Protein 2A98 (pdb70)

CATH classification: 3.30.470.160

Foldseek 3Di:
DALKDWAQDDDQVVVLQVQCCVKLQNVQAWHWDAWDDDPHGITTMTGDPCPPADLKKKWKKFFWLAADDLCLVVVCVVPNDWDLVQLVVVVVPPNVVDDVVCVVVSTDTDRRSRVLQSQQAQCNVQRMGIQKIAASVGDIDRPGSNHHDPVSVVVVVCVRCVPCQLLLVVVLVQLVVSVVRCVPIPLNFFKQAHNKIWMWMAHPVSDIGIHIDDRNPIDGDPPPDGEPLCDDDDNPRSRTVRVSNSVSVSVVSVVVNVD

Secondary structure (DSSP, 8-state):
--SEEEEE--HHHHHHHHHHTTSTTGGGS--EEEEEEETTEEEEEEE-TTTT-SS-EEEEEEESS--S-GGGTSSTTTS---BHHHHHHHHTT-TT-S-HHHHHHT-B-HHHHHHHHHHHSTHHHHSEEEEEEE-TTS-EE---TT--SHHHHHHHHHHHHTT-HHHHHHHHHHHHHHHHHHHH-HHHHTEEE-S-EEEEEE-TTS-EEEEEE--TTEEEPSTT----SSSPP-TTT----HHHHHHHHHHHHHHHHT-

InterPro domains:
  IPR005522 Inositol polyphosphate kinase [PF03770] (468-678)
  IPR005522 Inositol polyphosphate kinase [PTHR12400] (381-682)
  IPR038286 Inositol polyphosphate kinase superfamily [G3DSA:3.30.470.160] (425-683)

Organism: Homo sapiens (NCBI:txid9606)

GO terms:
  GO:0005634 nucleus (C, IDA)
  GO:0005737 cytoplasm (C, IDA)
  GO:0008440 inositol-1,4,5-trisphosphate 3-kinase activity (F, IDA)
  GO:0046854 phosphatidylinositol phosphate biosynthetic process (P, IDA)
  GO:0071277 cellular response to calcium ion (P, IDA)
  GO:0043647 inositol phosphate metabolic process (P, TAS)
  GO:0008440 inositol-1,4,5-trisphosphate 3-kinase activity (F, TAS)
  GO:0005829 cytosol (C, TAS)
  GO:0016607 nuclear speck (C, IDA)

Nearest PDB structures (foldseek):
  2a98-assembly1_A  TM=1.004E+00  e=6.815E-55  Homo sapiens
  8ppc-assembly1_A  TM=9.758E-01  e=1.301E-39  Homo sapiens
  8ppe-assembly2_B  TM=9.715E-01  e=1.476E-38  Homo sapiens
  1w2f-assembly2_B  TM=9.612E-01  e=1.649E-39  Homo sapiens
  2aqx-assembly1_B  TM=9.249E-01  e=4.514E-39  Mus musculus

Sequence (259 aa):
EDGRILKRFCQCEQRSLEQLMKDPLRPFVPAYYGMVLQDGQTFNQMEDLLADFEGPSIMDCKMGSRTYLEEELVKARERPRPRKDMYEKMVAVDPGAPTPEEHAQGAVTKPRYMQWRETMSSTSTLGFRIEGIKKADGTCNTNFKKTQALEQVTKVLEDFVDGDHVILQKYVACLEELREALEISPFFKTHEVVGSSLLFVHDHTGLAKVWMIDFGKTVALPDHQTLSHRLPWAEGNREDGYLWGLDNMICLLQGLAQS

B-factor: mean 32.73, std 3.76, range [21.04, 59.8]

Structure (mmCIF, N/CA/C/O backbone):
data_2A98
#
_entry.id   2A98
#
_cell.length_a   87.720
_cell.length_b   87.720
_cell.length_c   174.940
_cell.angle_alpha   90.00
_cell.angle_beta   90.00
_cell.angle_gamma   120.00
#
_symmetry.space_group_name_H-M   'P 61 2 2'
#
loop_
_entity.id
_entity.type
_entity.pdbx_description
1 polymer 'Inositol 1,4,5-trisphosphate 3-kinase C'
2 non-polymer D-MYO-INOSITOL-1,4,5-TRIPHOSPHATE
#
loop_
_atom_site.group_PDB
_atom_site.id
_atom_site.type_symbol
_atom_site.label_atom_id
_atom_site.label_alt_id
_atom_site.label_comp_id
_atom_site.label_asym_id
_atom_site.label_entity_id
_atom_site.label_seq_id
_atom_site.pdbx_PDB_ins_code
_atom_site.Cartn_x
_atom_site.Cartn_y
_atom_site.Cartn_z
_atom_site.occupancy
_atom_site.B_iso_or_equiv
_atom_site.auth_seq_id
_atom_site.auth_comp_id
_atom_site.auth_asym_id
_atom_site.auth_atom_id
_atom_site.pdbx_PDB_model_num
ATOM 1 N N . GLU A 1 1 ? 12.736 54.303 0.942 1.00 38.69 425 GLU A N 1
ATOM 2 C CA . GLU A 1 1 ? 13.123 55.204 -0.206 1.00 38.83 425 GLU A CA 1
ATOM 3 C C . GLU A 1 1 ? 12.004 56.231 -0.642 1.00 38.99 425 GLU A C 1
ATOM 4 O O . GLU A 1 1 ? 11.466 56.970 0.214 1.00 38.80 425 GLU A O 1
ATOM 10 N N . ASP A 1 2 ? 11.659 56.258 -1.947 1.00 38.54 426 ASP A N 1
ATOM 11 C CA . ASP A 1 2 ? 10.858 57.345 -2.581 1.00 37.86 426 ASP A CA 1
ATOM 12 C C . ASP A 1 2 ? 9.962 56.799 -3.718 1.00 36.67 426 ASP A C 1
ATOM 13 O O . ASP A 1 2 ? 10.394 56.692 -4.870 1.00 36.12 426 ASP A O 1
ATOM 18 N N . GLY A 1 3 ? 8.713 56.469 -3.389 1.00 35.68 427 GLY A N 1
ATOM 19 C CA . GLY A 1 3 ? 7.878 55.643 -4.266 1.00 34.15 427 GLY A CA 1
ATOM 20 C C . GLY A 1 3 ? 8.379 54.201 -4.228 1.00 33.14 427 GLY A C 1
ATOM 21 O O . GLY A 1 3 ? 7.966 53.370 -5.040 1.00 32.83 427 GLY A O 1
ATOM 22 N N . ARG A 1 4 ? 9.270 53.926 -3.271 1.00 32.09 428 ARG A N 1
ATOM 23 C CA . ARG A 1 4 ? 9.921 52.620 -3.067 1.00 31.36 428 ARG A CA 1
ATOM 24 C C . ARG A 1 4 ? 9.902 52.179 -1.597 1.00 30.91 428 ARG A C 1
ATOM 25 O O . ARG A 1 4 ? 9.932 53.006 -0.678 1.00 30.90 428 ARG A O 1
ATOM 33 N N . ILE A 1 5 ? 9.888 50.873 -1.380 1.00 29.98 429 ILE A N 1
ATOM 34 C CA . ILE A 1 5 ? 9.830 50.338 -0.037 1.00 29.99 429 ILE A CA 1
ATOM 35 C C . ILE A 1 5 ? 10.880 49.271 0.071 1.00 29.05 429 ILE A C 1
ATOM 36 O O . ILE A 1 5 ? 11.145 48.569 -0.888 1.00 29.35 429 ILE A O 1
ATOM 41 N N . LEU A 1 6 ? 11.507 49.162 1.227 1.00 29.16 430 LEU A N 1
ATOM 42 C CA . LEU A 1 6 ? 12.563 48.160 1.440 1.00 28.88 430 LEU A CA 1
ATOM 43 C C . LEU A 1 6 ? 12.002 47.020 2.256 1.00 29.50 430 LEU A C 1
ATOM 44 O O . LEU A 1 6 ? 11.442 47.245 3.320 1.00 29.02 430 LEU A O 1
ATOM 49 N N . LYS A 1 7 ? 12.164 45.801 1.775 1.00 30.01 431 LYS A N 1
ATOM 50 C CA . LYS A 1 7 ? 11.709 44.632 2.519 1.00 31.11 431 LYS A CA 1
ATOM 51 C C . LYS A 1 7 ? 12.887 43.722 2.925 1.00 31.53 431 LYS A C 1
ATOM 52 O O . LYS A 1 7 ? 13.831 43.464 2.132 1.00 31.50 431 LYS A O 1
ATOM 58 N N . ARG A 1 8 ? 12.824 43.254 4.165 1.00 32.15 432 ARG A N 1
ATOM 59 C CA . ARG A 1 8 ? 13.787 42.324 4.743 1.00 32.90 432 ARG A CA 1
ATOM 60 C C . ARG A 1 8 ? 14.115 41.226 3.728 1.00 33.63 432 ARG A C 1
ATOM 61 O O . ARG A 1 8 ? 13.225 40.476 3.329 1.00 34.67 432 ARG A O 1
ATOM 69 N N . PHE A 1 9 ? 15.369 41.160 3.288 1.00 33.15 433 PHE A N 1
ATOM 70 C CA . PHE A 1 9 ? 15.785 40.202 2.272 1.00 33.43 433 PHE A CA 1
ATOM 71 C C . PHE A 1 9 ? 15.459 38.749 2.594 1.00 33.73 433 PHE A C 1
ATOM 72 O O . PHE A 1 9 ? 15.761 38.271 3.705 1.00 34.17 433 PHE A O 1
ATOM 80 N N . CYS A 1 10 ? 14.892 38.034 1.626 1.00 33.13 434 CYS A N 1
ATOM 81 C CA . CYS A 1 10 ? 15.130 36.592 1.583 1.00 33.02 434 CYS A CA 1
ATOM 82 C C . CYS A 1 10 ? 15.211 36.025 0.159 1.00 33.33 434 CYS A C 1
ATOM 83 O O . CYS A 1 10 ? 14.528 36.513 -0.770 1.00 32.83 434 CYS A O 1
ATOM 86 N N . GLN A 1 11 ? 16.066 35.001 0.026 1.00 32.90 435 GLN A N 1
ATOM 87 C CA . GLN A 1 11 ? 16.507 34.442 -1.262 1.00 32.72 435 GLN A CA 1
ATOM 88 C C . GLN A 1 11 ? 15.329 33.976 -2.065 1.00 32.73 435 GLN A C 1
ATOM 89 O O . GLN A 1 11 ? 15.250 34.231 -3.258 1.00 33.15 435 GLN A O 1
ATOM 95 N N . CYS A 1 12 ? 14.431 33.266 -1.407 1.00 32.55 436 CYS A N 1
ATOM 96 C CA . CYS A 1 12 ? 13.343 32.639 -2.092 1.00 32.33 436 CYS A CA 1
ATOM 97 C C . CYS A 1 12 ? 12.473 33.687 -2.795 1.00 32.62 436 CYS A C 1
ATOM 98 O O . CYS A 1 12 ? 12.145 33.542 -3.978 1.00 32.72 436 CYS A O 1
ATOM 101 N N . GLU A 1 13 ? 12.141 34.767 -2.083 1.00 32.44 437 GLU A N 1
ATOM 102 C CA . GLU A 1 13 ? 11.402 35.902 -2.659 1.00 31.86 437 GLU A CA 1
ATOM 103 C C . GLU A 1 13 ? 12.164 36.614 -3.802 1.00 31.66 437 GLU A C 1
ATOM 104 O O . GLU A 1 13 ? 11.552 37.044 -4.789 1.00 31.60 437 GLU A O 1
ATOM 110 N N . GLN A 1 14 ? 13.486 36.752 -3.663 1.00 31.46 438 GLN A N 1
ATOM 111 C CA . GLN A 1 14 ? 14.321 37.357 -4.708 1.00 31.02 438 GLN A CA 1
ATOM 112 C C . GLN A 1 14 ? 14.093 36.539 -5.964 1.00 30.99 438 GLN A C 1
ATOM 113 O O . GLN A 1 14 ? 13.575 37.059 -6.953 1.00 30.98 438 GLN A O 1
ATOM 119 N N . ARG A 1 15 ? 14.375 35.237 -5.886 1.00 30.95 439 ARG A N 1
ATOM 120 C CA . ARG A 1 15 ? 14.281 34.347 -7.048 1.00 31.50 439 ARG A CA 1
ATOM 121 C C . ARG A 1 15 ? 12.880 34.325 -7.635 1.00 30.90 439 ARG A C 1
ATOM 122 O O . ARG A 1 15 ? 12.735 34.320 -8.847 1.00 31.08 439 ARG A O 1
ATOM 130 N N . SER A 1 16 ? 11.860 34.327 -6.794 1.00 31.23 440 SER A N 1
ATOM 131 C CA . SER A 1 16 ? 10.465 34.449 -7.295 1.00 32.75 440 SER A CA 1
ATOM 132 C C . SER A 1 16 ? 10.161 35.758 -8.049 1.00 33.04 440 SER A C 1
ATOM 133 O O . SER A 1 16 ? 9.671 35.731 -9.196 1.00 32.65 440 SER A O 1
ATOM 136 N N . LEU A 1 17 ? 10.468 36.891 -7.416 1.00 33.38 441 LEU A N 1
ATOM 137 C CA . LEU A 1 17 ? 10.342 38.190 -8.084 1.00 33.46 441 LEU A CA 1
ATOM 138 C C . LEU A 1 17 ? 11.087 38.255 -9.415 1.00 34.44 441 LEU A C 1
ATOM 139 O O . LEU A 1 17 ? 10.472 38.613 -10.426 1.00 35.63 441 LEU A O 1
ATOM 144 N N . GLU A 1 18 ? 12.373 37.901 -9.459 1.00 34.29 442 GLU A N 1
ATOM 145 C CA . GLU A 1 18 ? 13.073 38.013 -10.743 1.00 35.15 442 GLU A CA 1
ATOM 146 C C . GLU A 1 18 ? 12.450 37.174 -11.866 1.00 34.63 442 GLU A C 1
ATOM 147 O O . GLU A 1 18 ? 12.525 37.572 -13.031 1.00 35.23 442 GLU A O 1
ATOM 153 N N . GLN A 1 19 ? 11.807 36.051 -11.509 1.00 34.46 443 GLN A N 1
ATOM 154 C CA . GLN A 1 19 ? 11.017 35.209 -12.453 1.00 34.20 443 GLN A CA 1
ATOM 155 C C . GLN A 1 19 ? 9.662 35.823 -12.836 1.00 33.62 443 GLN A C 1
ATOM 156 O O . GLN A 1 19 ? 9.303 35.869 -14.014 1.00 34.07 443 GLN A O 1
ATOM 162 N N . LEU A 1 20 ? 8.921 36.272 -11.832 1.00 33.17 444 LEU A N 1
ATOM 163 C CA . LEU A 1 20 ? 7.631 36.928 -12.025 1.00 33.34 444 LEU A CA 1
ATOM 164 C C . LEU A 1 20 ? 7.738 38.184 -12.903 1.00 33.62 444 LEU A C 1
ATOM 165 O O . LEU A 1 20 ? 6.776 38.522 -13.574 1.00 34.34 444 LEU A O 1
ATOM 170 N N . MET A 1 21 ? 8.890 38.861 -12.904 1.00 33.32 445 MET A N 1
ATOM 171 C CA . MET A 1 21 ? 9.085 40.072 -13.734 1.00 33.03 445 MET A CA 1
ATOM 172 C C . MET A 1 21 ? 9.050 39.772 -15.227 1.00 33.00 445 MET A C 1
ATOM 173 O O . MET A 1 21 ? 9.043 40.701 -16.038 1.00 33.14 445 MET A O 1
ATOM 178 N N . LYS A 1 22 ? 9.050 38.486 -15.577 1.00 32.45 446 LYS A N 1
ATOM 179 C CA . LYS A 1 22 ? 9.186 38.037 -16.972 1.00 32.15 446 LYS A CA 1
ATOM 180 C C . LYS A 1 22 ? 7.979 37.164 -17.327 1.00 31.72 446 LYS A C 1
ATOM 181 O O . LYS A 1 22 ? 7.912 36.537 -18.389 1.00 30.56 446 LYS A O 1
ATOM 187 N N . ASP A 1 23 ? 7.029 37.140 -16.395 1.00 31.60 447 ASP A N 1
ATOM 188 C CA . ASP A 1 23 ? 5.898 36.231 -16.441 1.00 31.41 447 ASP A CA 1
ATOM 189 C C . ASP A 1 23 ? 4.623 37.008 -16.781 1.00 30.94 447 ASP A C 1
ATOM 190 O O . ASP A 1 23 ? 4.583 38.239 -16.593 1.00 30.35 447 ASP A O 1
ATOM 195 N N . PRO A 1 24 ? 3.603 36.314 -17.325 1.00 30.56 448 PRO A N 1
ATOM 196 C CA . PRO A 1 24 ? 2.297 36.963 -17.466 1.00 30.76 448 PRO A CA 1
ATOM 197 C C . PRO A 1 24 ? 1.723 37.533 -16.153 1.00 31.11 448 PRO A C 1
ATOM 198 O O . PRO A 1 24 ? 0.886 38.419 -16.213 1.00 32.27 448 PRO A O 1
ATOM 202 N N . LEU A 1 25 ? 2.166 37.067 -14.986 1.00 30.70 449 LEU A N 1
ATOM 203 C CA . LEU A 1 25 ? 1.786 37.715 -13.727 1.00 30.28 449 LEU A CA 1
ATOM 204 C C . LEU A 1 25 ? 2.457 39.053 -13.444 1.00 30.93 449 LEU A C 1
ATOM 205 O O . LEU A 1 25 ? 2.128 39.716 -12.455 1.00 31.82 449 LEU A O 1
ATOM 210 N N . ARG A 1 26 ? 3.376 39.500 -14.283 1.00 31.43 450 ARG A N 1
ATOM 211 C CA . ARG A 1 26 ? 4.043 40.772 -13.962 1.00 31.79 450 ARG A CA 1
ATOM 212 C C . ARG A 1 26 ? 3.091 41.933 -13.501 1.00 32.07 450 ARG A C 1
ATOM 213 O O . ARG A 1 26 ? 3.343 42.561 -12.468 1.00 32.64 450 ARG A O 1
ATOM 221 N N . PRO A 1 27 ? 1.990 42.199 -14.233 1.00 32.31 451 PRO A N 1
ATOM 222 C CA . PRO A 1 27 ? 1.111 43.313 -13.813 1.00 32.39 451 PRO A CA 1
ATOM 223 C C . PRO A 1 27 ? 0.468 43.158 -12.419 1.00 32.24 451 PRO A C 1
ATOM 224 O O . PRO A 1 27 ? -0.031 44.132 -11.875 1.00 32.72 451 PRO A O 1
ATOM 228 N N . PHE A 1 28 ? 0.467 41.949 -11.872 1.00 31.43 452 PHE A N 1
ATOM 229 C CA . PHE A 1 28 ? -0.258 41.683 -10.646 1.00 31.30 452 PHE A CA 1
ATOM 230 C C . PHE A 1 28 ? 0.653 41.605 -9.436 1.00 31.74 452 PHE A C 1
ATOM 231 O O . PHE A 1 28 ? 0.189 41.308 -8.323 1.00 31.76 452 PHE A O 1
ATOM 239 N N . VAL A 1 29 ? 1.942 41.891 -9.660 1.00 31.58 453 VAL A N 1
ATOM 240 C CA . VAL A 1 29 ? 2.943 41.858 -8.591 1.00 31.36 453 VAL A CA 1
ATOM 241 C C . VAL A 1 29 ? 3.736 43.175 -8.493 1.00 30.54 453 VAL A C 1
ATOM 242 O O . VAL A 1 29 ? 3.929 43.823 -9.512 1.00 30.67 453 VAL A O 1
ATOM 246 N N . PRO A 1 30 ? 4.194 43.558 -7.276 1.00 30.28 454 PRO A N 1
ATOM 247 C CA . PRO A 1 30 ? 4.974 44.785 -7.065 1.00 29.86 454 PRO A CA 1
ATOM 248 C C . PRO A 1 30 ? 6.239 44.790 -7.886 1.00 29.39 454 PRO A C 1
ATOM 249 O O . PRO A 1 30 ? 6.990 43.851 -7.816 1.00 29.53 454 PRO A O 1
ATOM 253 N N . ALA A 1 31 ? 6.480 45.822 -8.685 1.00 29.47 455 ALA A N 1
ATOM 254 C CA . ALA A 1 31 ? 7.767 45.934 -9.378 1.00 29.41 455 ALA A CA 1
ATOM 255 C C . ALA A 1 31 ? 8.930 45.586 -8.447 1.00 29.47 455 ALA A C 1
ATOM 256 O O . ALA A 1 31 ? 8.967 46.021 -7.300 1.00 29.60 455 ALA A O 1
ATOM 258 N N . TYR A 1 32 ? 9.897 44.840 -8.971 1.00 29.46 456 TYR A N 1
ATOM 259 C CA . TYR A 1 32 ? 11.107 44.515 -8.231 1.00 29.02 456 TYR A CA 1
ATOM 260 C C . TYR A 1 32 ? 12.356 45.265 -8.746 1.00 28.48 456 TYR A C 1
ATOM 261 O O . TYR A 1 32 ? 12.755 45.108 -9.901 1.00 27.90 456 TYR A O 1
ATOM 270 N N . TYR A 1 33 ? 12.990 46.035 -7.863 1.00 27.57 457 TYR A N 1
ATOM 271 C CA . TYR A 1 33 ? 14.065 46.943 -8.263 1.00 27.35 457 TYR A CA 1
ATOM 272 C C . TYR A 1 33 ? 15.502 46.429 -7.996 1.00 27.62 457 TYR A C 1
ATOM 273 O O . TYR A 1 33 ? 16.491 47.021 -8.483 1.00 27.78 457 TYR A O 1
ATOM 282 N N . GLY A 1 34 ? 15.629 45.321 -7.272 1.00 27.28 458 GLY A N 1
ATOM 283 C CA . GLY A 1 34 ? 16.943 44.786 -6.963 1.00 26.78 458 GLY A CA 1
ATOM 284 C C . GLY A 1 34 ? 17.150 44.756 -5.466 1.00 27.69 458 GLY A C 1
ATOM 285 O O . GLY A 1 34 ? 16.171 44.668 -4.690 1.00 28.08 458 GLY A O 1
ATOM 286 N N . MET A 1 35 ? 18.412 44.796 -5.028 1.00 27.44 459 MET A N 1
ATOM 287 C CA . MET A 1 35 ? 18.652 44.764 -3.616 1.00 27.32 459 MET A CA 1
ATOM 288 C C . MET A 1 35 ? 19.438 45.934 -3.157 1.00 27.59 459 MET A C 1
ATOM 289 O O . MET A 1 35 ? 19.888 46.730 -3.978 1.00 26.99 459 MET A O 1
ATOM 294 N N . VAL A 1 36 ? 19.492 46.109 -1.831 1.00 28.09 460 VAL A N 1
ATOM 295 C CA . VAL A 1 36 ? 20.264 47.178 -1.218 1.00 28.57 460 VAL A CA 1
ATOM 296 C C . VAL A 1 36 ? 20.787 46.826 0.211 1.00 28.51 460 VAL A C 1
ATOM 297 O O . VAL A 1 36 ? 20.253 45.960 0.884 1.00 27.85 460 VAL A O 1
ATOM 301 N N . LEU A 1 37 ? 21.854 47.488 0.635 1.00 28.56 461 LEU A N 1
ATOM 302 C CA . LEU A 1 37 ? 22.283 47.401 2.008 1.00 29.76 461 LEU A CA 1
ATOM 303 C C . LEU A 1 37 ? 22.068 48.741 2.708 1.00 30.90 461 LEU A C 1
ATOM 304 O O . LEU A 1 37 ? 22.334 49.801 2.128 1.00 32.04 461 LEU A O 1
ATOM 309 N N . GLN A 1 38 ? 21.619 48.709 3.959 1.00 31.14 462 GLN A N 1
ATOM 310 C CA . GLN A 1 38 ? 21.438 49.938 4.709 1.00 31.43 462 GLN A CA 1
ATOM 311 C C . GLN A 1 38 ? 21.391 49.654 6.201 1.00 31.67 462 GLN A C 1
ATOM 312 O O . GLN A 1 38 ? 20.791 48.661 6.623 1.00 31.74 462 GLN A O 1
ATOM 318 N N . ASP A 1 39 ? 22.027 50.519 6.996 1.00 31.75 463 ASP A N 1
ATOM 319 C CA . ASP A 1 39 ? 22.014 50.392 8.451 1.00 31.93 463 ASP A CA 1
ATOM 320 C C . ASP A 1 39 ? 22.243 48.963 8.903 1.00 31.66 463 ASP A C 1
ATOM 321 O O . ASP A 1 39 ? 21.589 48.484 9.840 1.00 31.66 463 ASP A O 1
ATOM 326 N N . GLY A 1 40 ? 23.158 48.289 8.210 1.00 31.21 464 GLY A N 1
ATOM 327 C CA . GLY A 1 40 ? 23.642 46.971 8.601 1.00 30.96 464 GLY A CA 1
ATOM 328 C C . GLY A 1 40 ? 22.809 45.775 8.172 1.00 30.77 464 GLY A C 1
ATOM 329 O O . GLY A 1 40 ? 23.044 44.674 8.660 1.00 30.57 464 GLY A O 1
ATOM 330 N N . GLN A 1 41 ? 21.849 45.965 7.265 1.00 30.17 465 GLN A N 1
ATOM 331 C CA . GLN A 1 41 ? 20.971 44.868 6.858 1.00 29.95 465 GLN A CA 1
ATOM 332 C C . GLN A 1 41 ? 20.831 44.835 5.371 1.00 29.70 465 GLN A C 1
ATOM 333 O O . GLN A 1 41 ? 21.113 45.837 4.699 1.00 29.44 465 GLN A O 1
ATOM 339 N N . THR A 1 42 ? 20.369 43.698 4.848 1.00 29.33 466 THR A N 1
ATOM 340 C CA . THR A 1 42 ? 20.202 43.584 3.400 1.00 29.31 466 THR A CA 1
ATOM 341 C C . THR A 1 42 ? 18.720 43.483 3.035 1.00 29.31 466 THR A C 1
ATOM 342 O O . THR A 1 42 ? 17.937 42.846 3.742 1.00 29.30 466 THR A O 1
ATOM 346 N N . PHE A 1 43 ? 18.341 44.154 1.949 1.00 29.45 467 PHE A N 1
ATOM 347 C CA . PHE A 1 43 ? 16.932 44.385 1.603 1.00 29.26 467 PHE A CA 1
ATOM 348 C C . PHE A 1 43 ? 16.641 44.090 0.136 1.00 29.89 467 PHE A C 1
ATOM 349 O O . PHE A 1 43 ? 17.486 44.357 -0.730 1.00 30.10 467 PHE A O 1
ATOM 357 N N . ASN A 1 44 ? 15.445 43.557 -0.136 1.00 29.85 468 ASN A N 1
ATOM 358 C CA . ASN A 1 44 ? 14.862 43.619 -1.463 1.00 29.56 468 ASN A CA 1
ATOM 359 C C . ASN A 1 44 ? 14.135 44.957 -1.635 1.00 30.59 468 ASN A C 1
ATOM 360 O O . ASN A 1 44 ? 13.291 45.329 -0.837 1.00 30.96 468 ASN A O 1
ATOM 365 N N . GLN A 1 45 ? 14.488 45.726 -2.653 1.00 32.40 469 GLN A N 1
ATOM 366 C CA . GLN A 1 45 ? 13.784 46.997 -2.905 1.00 33.66 469 GLN A CA 1
ATOM 367 C C . GLN A 1 45 ? 12.553 46.751 -3.786 1.00 33.51 469 GLN A C 1
ATOM 368 O O . GLN A 1 45 ? 12.642 46.039 -4.776 1.00 32.70 469 GLN A O 1
ATOM 374 N N . MET A 1 46 ? 11.418 47.349 -3.419 1.00 34.02 470 MET A N 1
ATOM 375 C CA . MET A 1 46 ? 10.124 47.011 -4.018 1.00 34.39 470 MET A CA 1
ATOM 376 C C . MET A 1 46 ? 9.286 48.215 -4.313 1.00 33.43 470 MET A C 1
ATOM 377 O O . MET A 1 46 ? 9.475 49.266 -3.708 1.00 33.12 470 MET A O 1
ATOM 382 N N . GLU A 1 47 ? 8.336 48.057 -5.231 1.00 32.89 471 GLU A N 1
ATOM 383 C CA . GLU A 1 47 ? 7.365 49.102 -5.500 1.00 32.69 471 GLU A CA 1
ATOM 384 C C . GLU A 1 47 ? 6.510 49.363 -4.252 1.00 33.26 471 GLU A C 1
ATOM 385 O O . GLU A 1 47 ? 6.050 48.418 -3.608 1.00 33.06 471 GLU A O 1
ATOM 391 N N . ASP A 1 48 ? 6.313 50.639 -3.906 1.00 33.55 472 ASP A N 1
ATOM 392 C CA . ASP A 1 48 ? 5.307 51.009 -2.905 1.00 34.09 472 ASP A CA 1
ATOM 393 C C . ASP A 1 48 ? 3.884 50.998 -3.523 1.00 34.16 472 ASP A C 1
ATOM 394 O O . ASP A 1 48 ? 3.516 51.849 -4.362 1.00 34.20 472 ASP A O 1
ATOM 399 N N . LEU A 1 49 ? 3.093 50.017 -3.093 1.00 33.90 473 LEU A N 1
ATOM 400 C CA . LEU A 1 49 ? 1.841 49.692 -3.768 1.00 33.13 473 LEU A CA 1
ATOM 401 C C . LEU A 1 49 ? 0.839 50.736 -3.481 1.00 32.62 473 LEU A C 1
ATOM 402 O O . LEU A 1 49 ? -0.107 50.901 -4.219 1.00 33.26 473 LEU A O 1
ATOM 407 N N . LEU A 1 50 ? 1.057 51.461 -2.395 1.00 32.55 474 LEU A N 1
ATOM 408 C CA . LEU A 1 50 ? 0.139 52.525 -1.997 1.00 31.94 474 LEU A CA 1
ATOM 409 C C . LEU A 1 50 ? 0.411 53.841 -2.716 1.00 31.60 474 LEU A C 1
ATOM 410 O O . LEU A 1 50 ? -0.317 54.808 -2.499 1.00 31.41 474 LEU A O 1
ATOM 415 N N . ALA A 1 51 ? 1.460 53.902 -3.539 1.00 32.09 475 ALA A N 1
ATOM 416 C CA . ALA A 1 51 ? 1.957 55.225 -4.000 1.00 32.44 475 ALA A CA 1
ATOM 417 C C . ALA A 1 51 ? 0.845 56.064 -4.610 1.00 32.57 475 ALA A C 1
ATOM 418 O O . ALA A 1 51 ? 0.681 57.229 -4.244 1.00 32.64 475 ALA A O 1
ATOM 420 N N . ASP A 1 52 ? 0.063 55.438 -5.498 1.00 32.90 476 ASP A N 1
ATOM 421 C CA . ASP A 1 52 ? -0.969 56.112 -6.299 1.00 33.34 476 ASP A CA 1
ATOM 422 C C . ASP A 1 52 ? -2.250 56.519 -5.552 1.00 33.08 476 ASP A C 1
ATOM 423 O O . ASP A 1 52 ? -3.106 57.220 -6.143 1.00 34.10 476 ASP A O 1
ATOM 428 N N . PHE A 1 53 ? -2.387 56.119 -4.286 1.00 31.84 477 PHE A N 1
ATOM 429 C CA . PHE A 1 53 ? -3.653 56.276 -3.538 1.00 31.32 477 PHE A CA 1
ATOM 430 C C . PHE A 1 53 ? -3.711 57.485 -2.596 1.00 31.50 477 PHE A C 1
ATOM 431 O O . PHE A 1 53 ? -2.695 57.935 -2.082 1.00 31.40 477 PHE A O 1
ATOM 439 N N . GLU A 1 54 ? -4.921 57.978 -2.353 1.00 31.62 478 GLU A N 1
ATOM 440 C CA . GLU A 1 54 ? -5.158 59.076 -1.419 1.00 32.23 478 GLU A CA 1
ATOM 441 C C . GLU A 1 54 ? -6.024 58.567 -0.259 1.00 31.18 478 GLU A C 1
ATOM 442 O O . GLU A 1 54 ? -7.253 58.471 -0.393 1.00 30.45 478 GLU A O 1
ATOM 448 N N . GLY A 1 55 ? -5.394 58.254 0.873 1.00 30.63 479 GLY A N 1
ATOM 449 C CA . GLY A 1 55 ? -6.125 57.771 2.054 1.00 29.97 479 GLY A CA 1
ATOM 450 C C . GLY A 1 55 ? -6.726 56.385 1.853 1.00 29.84 479 GLY A C 1
ATOM 451 O O . GLY A 1 55 ? -7.897 56.166 2.160 1.00 29.98 479 GLY A O 1
ATOM 452 N N . PRO A 1 56 ? -5.914 55.422 1.381 1.00 29.71 480 PRO A N 1
ATOM 453 C CA . PRO A 1 56 ? -6.424 54.141 0.919 1.00 29.80 480 PRO A CA 1
ATOM 454 C C . PRO A 1 56 ? -7.082 53.276 2.003 1.00 30.49 480 PRO A C 1
ATOM 455 O O . PRO A 1 56 ? -6.741 53.388 3.185 1.00 29.73 480 PRO A O 1
ATOM 459 N N . SER A 1 57 ? -8.030 52.432 1.582 1.00 31.60 481 SER A N 1
ATOM 460 C CA . SER A 1 57 ? -8.465 51.272 2.384 1.00 31.71 481 SER A CA 1
ATOM 461 C C . SER A 1 57 ? -7.608 50.101 1.934 1.00 31.67 481 SER A C 1
ATOM 462 O O . SER A 1 57 ? -7.178 50.071 0.776 1.00 31.64 481 SER A O 1
ATOM 465 N N . ILE A 1 58 ? -7.368 49.136 2.821 1.00 31.50 482 ILE A N 1
ATOM 466 C CA . ILE A 1 58 ? -6.380 48.099 2.551 1.00 30.78 482 ILE A CA 1
ATOM 467 C C . ILE A 1 58 ? -6.767 46.780 3.177 1.00 30.90 482 ILE A C 1
ATOM 468 O O . ILE A 1 58 ? -6.974 46.696 4.385 1.00 31.65 482 ILE A O 1
ATOM 473 N N . MET A 1 59 ? -6.834 45.722 2.392 1.00 31.13 483 MET A N 1
ATOM 474 C CA . MET A 1 59 ? -7.137 44.416 2.985 1.00 31.18 483 MET A CA 1
ATOM 475 C C . MET A 1 59 ? -6.143 43.410 2.494 1.00 32.02 483 MET A C 1
ATOM 476 O O . MET A 1 59 ? -5.813 43.436 1.309 1.00 33.70 483 MET A O 1
ATOM 481 N N . ASP A 1 60 ? -5.626 42.563 3.392 1.00 31.87 484 ASP A N 1
ATOM 482 C CA . ASP A 1 60 ? -4.678 41.501 3.024 1.00 31.56 484 ASP A CA 1
ATOM 483 C C . ASP A 1 60 ? -5.324 40.182 3.340 1.00 32.21 484 ASP A C 1
ATOM 484 O O . ASP A 1 60 ? -5.718 39.979 4.503 1.00 32.56 484 ASP A O 1
ATOM 489 N N . CYS A 1 61 ? -5.471 39.307 2.335 1.00 32.37 485 CYS A N 1
ATOM 490 C CA . CYS A 1 61 ? -5.903 37.893 2.556 1.00 33.12 485 CYS A CA 1
ATOM 491 C C . CYS A 1 61 ? -4.799 36.862 2.250 1.00 33.38 485 CYS A C 1
ATOM 492 O O . CYS A 1 61 ? -4.273 36.791 1.119 1.00 33.71 485 CYS A O 1
ATOM 495 N N . LYS A 1 62 ? -4.461 36.049 3.237 1.00 33.13 486 LYS A N 1
ATOM 496 C CA . LYS A 1 62 ? -3.618 34.900 2.979 1.00 33.11 486 LYS A CA 1
ATOM 497 C C . LYS A 1 62 ? -4.376 33.888 2.121 1.00 32.51 486 LYS A C 1
ATOM 498 O O . LYS A 1 62 ? -5.563 33.619 2.374 1.00 31.81 486 LYS A O 1
ATOM 504 N N . MET A 1 63 ? -3.692 33.338 1.108 1.00 31.87 487 MET A N 1
ATOM 505 C CA . MET A 1 63 ? -4.350 32.553 0.059 1.00 31.04 487 MET A CA 1
ATOM 506 C C . MET A 1 63 ? -3.931 31.093 0.122 1.00 30.85 487 MET A C 1
ATOM 507 O O . MET A 1 63 ? -2.743 30.813 0.207 1.00 30.29 487 MET A O 1
ATOM 512 N N . GLY A 1 64 ? -4.894 30.161 0.066 1.00 30.68 488 GLY A N 1
ATOM 513 C CA . GLY A 1 64 ? -4.566 28.717 0.014 1.00 30.60 488 GLY A CA 1
ATOM 514 C C . GLY A 1 64 ? -5.174 27.828 1.082 1.00 30.58 488 GLY A C 1
ATOM 515 O O . GLY A 1 64 ? -5.668 28.310 2.072 1.00 31.60 488 GLY A O 1
ATOM 516 N N . SER A 1 65 ? -5.143 26.514 0.889 1.00 30.96 489 SER A N 1
ATOM 517 C CA . SER A 1 65 ? -5.623 25.576 1.920 1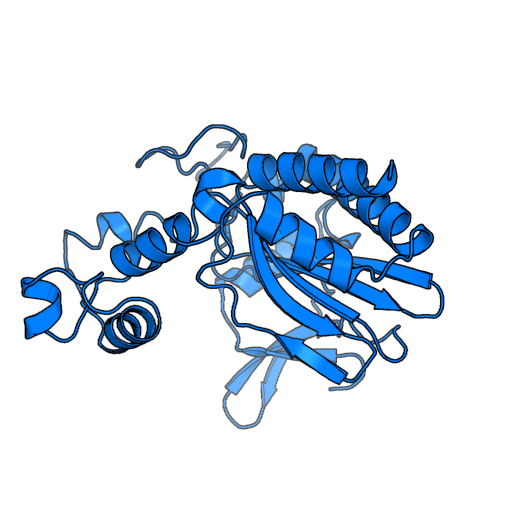.00 30.99 489 SER A CA 1
ATOM 518 C C . SER A 1 65 ? -4.479 25.120 2.825 1.00 31.65 489 SER A C 1
ATOM 519 O O . SER A 1 65 ? -4.684 24.659 3.964 1.00 31.72 489 SER A O 1
ATOM 522 N N . ARG A 1 66 ? -3.258 25.254 2.334 1.00 31.81 490 ARG A N 1
ATOM 523 C CA . ARG A 1 66 ? -2.143 24.930 3.191 1.00 31.92 490 ARG A CA 1
ATOM 524 C C . ARG A 1 66 ? -1.205 26.145 3.285 1.00 32.23 490 ARG A C 1
ATOM 525 O O . ARG A 1 66 ? -0.929 26.799 2.275 1.00 31.19 490 ARG A O 1
ATOM 533 N N . THR A 1 67 ? -0.743 26.433 4.508 1.00 32.60 491 THR A N 1
ATOM 534 C CA . THR A 1 67 ? 0.087 27.603 4.791 1.00 33.22 491 THR A CA 1
ATOM 535 C C . THR A 1 67 ? 1.551 27.273 5.225 1.00 33.90 491 THR A C 1
ATOM 536 O O . THR A 1 67 ? 2.372 28.174 5.418 1.00 34.95 491 THR A O 1
ATOM 540 N N . TYR A 1 68 ? 1.891 25.994 5.369 1.00 33.16 492 TYR A N 1
ATOM 541 C CA . TYR A 1 68 ? 3.240 25.645 5.759 1.00 32.85 492 TYR A CA 1
ATOM 542 C C . TYR A 1 68 ? 3.828 24.816 4.629 1.00 33.17 492 TYR A C 1
ATOM 543 O O . TYR A 1 68 ? 3.071 24.182 3.894 1.00 33.42 492 TYR A O 1
ATOM 552 N N . LEU A 1 69 ? 5.157 24.830 4.471 1.00 33.19 493 LEU A N 1
ATOM 553 C CA . LEU A 1 69 ? 5.835 23.939 3.494 1.00 33.31 493 LEU A CA 1
ATOM 554 C C . LEU A 1 69 ? 5.813 22.483 3.927 1.00 33.43 493 LEU A C 1
ATOM 555 O O . LEU A 1 69 ? 5.756 22.206 5.125 1.00 33.39 493 LEU A O 1
ATOM 560 N N . GLU A 1 70 ? 5.902 21.554 2.968 1.00 33.80 494 GLU A N 1
ATOM 561 C CA . GLU A 1 70 ? 5.899 20.107 3.296 1.00 34.00 494 GLU A CA 1
ATOM 562 C C . GLU A 1 70 ? 7.099 19.584 4.101 1.00 33.30 494 GLU A C 1
ATOM 563 O O . GLU A 1 70 ? 6.948 18.682 4.924 1.00 32.75 494 GLU A O 1
ATOM 569 N N . GLU A 1 71 ? 8.276 20.155 3.877 1.00 33.29 495 GLU A N 1
ATOM 570 C CA . GLU A 1 71 ? 9.462 19.704 4.601 1.00 33.92 495 GLU A CA 1
ATOM 571 C C . GLU A 1 71 ? 9.480 20.300 6.014 1.00 33.63 495 GLU A C 1
ATOM 572 O O . GLU A 1 71 ? 10.486 20.260 6.708 1.00 33.92 495 GLU A O 1
ATOM 578 N N . GLU A 1 72 ? 8.353 20.858 6.431 1.00 33.34 496 GLU A N 1
ATOM 579 C CA . GLU A 1 72 ? 8.183 21.334 7.792 1.00 33.05 496 GLU A CA 1
ATOM 580 C C . GLU A 1 72 ? 7.533 20.215 8.602 1.00 32.96 496 GLU A C 1
ATOM 581 O O . GLU A 1 72 ? 7.731 20.085 9.811 1.00 32.79 496 GLU A O 1
ATOM 587 N N . LEU A 1 73 ? 6.759 19.413 7.887 1.00 32.90 497 LEU A N 1
ATOM 588 C CA . LEU A 1 73 ? 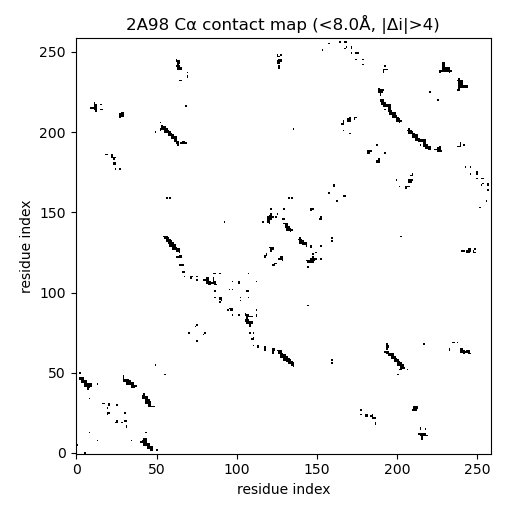5.924 18.377 8.434 1.00 32.97 497 LEU A CA 1
ATOM 589 C C . LEU A 1 73 ? 6.700 17.065 8.421 1.00 32.94 497 LEU A C 1
ATOM 590 O O . LEU A 1 73 ? 6.563 16.232 9.321 1.00 32.54 497 LEU A O 1
ATOM 595 N N . VAL A 1 74 ? 7.524 16.903 7.386 1.00 33.33 498 VAL A N 1
ATOM 596 C CA . VAL A 1 74 ? 8.393 15.738 7.237 1.00 33.74 498 VAL A CA 1
ATOM 597 C C . VAL A 1 74 ? 9.751 15.983 7.927 1.00 33.82 498 VAL A C 1
ATOM 598 O O . VAL A 1 74 ? 10.606 15.109 7.962 1.00 34.11 498 VAL A O 1
ATOM 602 N N . LYS A 1 75 ? 9.927 17.180 8.479 1.00 34.13 499 LYS A N 1
ATOM 603 C CA . LYS A 1 75 ? 11.093 17.522 9.294 1.00 34.57 499 LYS A CA 1
ATOM 604 C C . LYS A 1 75 ? 10.658 17.828 10.712 1.00 34.59 499 LYS A C 1
ATOM 605 O O . LYS A 1 75 ? 11.476 18.184 11.554 1.00 34.69 499 LYS A O 1
ATOM 611 N N . ALA A 1 76 ? 9.357 17.712 10.963 1.00 34.70 500 ALA A N 1
ATOM 612 C CA . ALA A 1 76 ? 8.815 17.823 12.308 1.00 34.76 500 ALA A CA 1
ATOM 613 C C . ALA A 1 76 ? 8.797 16.474 13.028 1.00 34.92 500 ALA A C 1
ATOM 614 O O . ALA A 1 76 ? 8.522 16.420 14.228 1.00 35.01 500 ALA A O 1
ATOM 616 N N . ARG A 1 77 ? 9.091 15.393 12.299 1.00 34.97 501 ARG A N 1
ATOM 617 C CA . ARG A 1 77 ? 9.152 14.045 12.881 1.00 34.83 501 ARG A CA 1
ATOM 618 C C . ARG A 1 77 ? 10.581 13.590 13.107 1.00 34.70 501 ARG A C 1
ATOM 619 O O . ARG A 1 77 ? 10.863 12.928 14.094 1.00 34.30 501 ARG A O 1
ATOM 627 N N . GLU A 1 78 ? 11.467 13.972 12.189 1.00 34.91 502 GLU A N 1
ATOM 628 C CA . GLU A 1 78 ? 12.889 13.603 12.214 1.00 35.08 502 GLU A CA 1
ATOM 629 C C . GLU A 1 78 ? 13.736 14.370 13.233 1.00 35.08 502 GLU A C 1
ATOM 630 O O . GLU A 1 78 ? 14.698 13.842 13.784 1.00 35.06 502 GLU A O 1
ATOM 636 N N . ARG A 1 79 ? 13.384 15.625 13.464 1.00 35.37 503 ARG A N 1
ATOM 637 C CA . ARG A 1 79 ? 14.046 16.429 14.474 1.00 35.39 503 ARG A CA 1
ATOM 638 C C . ARG A 1 79 ? 13.080 17.547 14.886 1.00 35.32 503 ARG A C 1
ATOM 639 O O . ARG A 1 79 ? 13.134 18.653 14.337 1.00 35.16 503 ARG A O 1
ATOM 647 N N . PRO A 1 80 ? 12.176 17.248 15.848 1.00 35.20 504 PRO A N 1
ATOM 648 C CA . PRO A 1 80 ? 11.137 18.194 16.268 1.00 34.90 504 PRO A CA 1
ATOM 649 C C . PRO A 1 80 ? 11.681 19.373 17.071 1.00 34.82 504 PRO A C 1
ATOM 650 O O . PRO A 1 80 ? 12.516 19.183 17.955 1.00 34.68 504 PRO A O 1
ATOM 654 N N . ARG A 1 81 ? 11.197 20.578 16.761 1.00 34.87 505 ARG A N 1
ATOM 655 C CA . ARG A 1 81 ? 11.616 21.794 17.459 1.00 34.80 505 ARG A CA 1
ATOM 656 C C . ARG A 1 81 ? 10.405 22.615 17.913 1.00 34.33 505 ARG A C 1
ATOM 657 O O . ARG A 1 81 ? 9.897 23.452 17.151 1.00 34.36 505 ARG A O 1
ATOM 665 N N . PRO A 1 82 ? 9.942 22.377 19.159 1.00 33.91 506 PRO A N 1
ATOM 666 C CA . PRO A 1 82 ? 8.806 23.098 19.739 1.00 33.51 506 PRO A CA 1
ATOM 667 C C . PRO A 1 82 ? 9.148 24.583 20.006 1.00 33.27 506 PRO A C 1
ATOM 668 O O . PRO A 1 82 ? 10.302 24.901 20.284 1.00 33.07 506 PRO A O 1
ATOM 672 N N . ARG A 1 83 ? 8.157 25.478 19.905 1.00 33.14 507 ARG A N 1
ATOM 673 C CA . ARG A 1 83 ? 8.389 26.939 19.968 1.00 32.69 507 ARG A CA 1
ATOM 674 C C . ARG A 1 83 ? 7.579 27.606 21.082 1.00 32.77 507 ARG A C 1
ATOM 675 O O . ARG A 1 83 ? 6.367 27.372 21.186 1.00 32.38 507 ARG A O 1
ATOM 683 N N . LYS A 1 84 ? 8.229 28.446 21.893 1.00 33.04 508 LYS A N 1
ATOM 684 C CA . LYS A 1 84 ? 7.508 29.244 22.917 1.00 33.58 508 LYS A CA 1
ATOM 685 C C . LYS A 1 84 ? 6.585 30.297 22.278 1.00 33.55 508 LYS A C 1
ATOM 686 O O . LYS A 1 84 ? 5.406 30.395 22.617 1.00 33.39 508 LYS A O 1
ATOM 692 N N . ASP A 1 85 ? 7.171 31.095 21.387 1.00 33.83 509 ASP A N 1
ATOM 693 C CA . ASP A 1 85 ? 6.481 31.823 20.321 1.00 33.69 509 ASP A CA 1
ATOM 694 C C . ASP A 1 85 ? 5.031 31.483 20.155 1.00 33.34 509 ASP A C 1
ATOM 695 O O . ASP A 1 85 ? 4.136 32.310 20.373 1.00 32.87 509 ASP A O 1
ATOM 700 N N . MET A 1 86 ? 4.835 30.234 19.735 1.00 32.75 510 MET A N 1
ATOM 701 C CA . MET A 1 86 ? 3.617 29.816 19.072 1.00 32.15 510 MET A CA 1
ATOM 702 C C . MET A 1 86 ? 2.582 29.275 20.042 1.00 31.89 510 MET A C 1
ATOM 703 O O . MET A 1 86 ? 1.367 29.430 19.820 1.00 31.26 510 MET A O 1
ATOM 708 N N . TYR A 1 87 ? 3.076 28.671 21.124 1.00 31.61 511 TYR A N 1
ATOM 709 C CA . TYR A 1 87 ? 2.230 28.269 22.241 1.00 31.68 511 TYR A CA 1
ATOM 710 C C . TYR A 1 87 ? 1.420 29.466 22.790 1.00 32.02 511 TYR A C 1
ATOM 711 O O . TYR A 1 87 ? 0.193 29.390 22.930 1.00 31.59 511 TYR A O 1
ATOM 720 N N . GLU A 1 88 ? 2.132 30.556 23.087 1.00 32.30 512 GLU A N 1
ATOM 721 C CA . GLU A 1 88 ? 1.545 31.803 23.560 1.00 32.83 512 GLU A CA 1
ATOM 722 C C . GLU A 1 88 ? 0.592 32.442 22.540 1.00 32.99 512 GLU A C 1
ATOM 723 O O . GLU A 1 88 ? -0.513 32.856 22.900 1.00 33.63 512 GLU A O 1
ATOM 729 N N . LYS A 1 89 ? 1.011 32.535 21.279 1.00 32.75 513 LYS A N 1
ATOM 730 C CA . LYS A 1 89 ? 0.132 33.070 20.233 1.00 32.24 513 LYS A CA 1
ATOM 731 C C . LYS A 1 89 ? -1.113 32.210 20.082 1.00 32.05 513 LYS A C 1
ATOM 732 O O . LYS A 1 89 ? -2.148 32.698 19.626 1.00 32.60 513 LYS A O 1
ATOM 738 N N . MET A 1 90 ? -0.988 30.936 20.465 1.00 32.08 514 MET A N 1
ATOM 739 C CA . MET A 1 90 ? -2.094 29.979 20.518 1.00 31.79 514 MET A CA 1
ATOM 740 C C . MET A 1 90 ? -2.968 30.174 21.771 1.00 31.52 514 MET A C 1
ATOM 741 O O . MET A 1 90 ? -4.190 30.343 21.650 1.00 31.68 514 MET A O 1
ATOM 746 N N . VAL A 1 91 ? -2.357 30.166 22.960 1.00 30.96 515 VAL A N 1
ATOM 747 C CA . VAL A 1 91 ? -3.102 30.311 24.222 1.00 30.66 515 VAL A CA 1
ATOM 748 C C . VAL A 1 91 ? -3.836 31.676 24.321 1.00 30.88 515 VAL A C 1
ATOM 749 O O . VAL A 1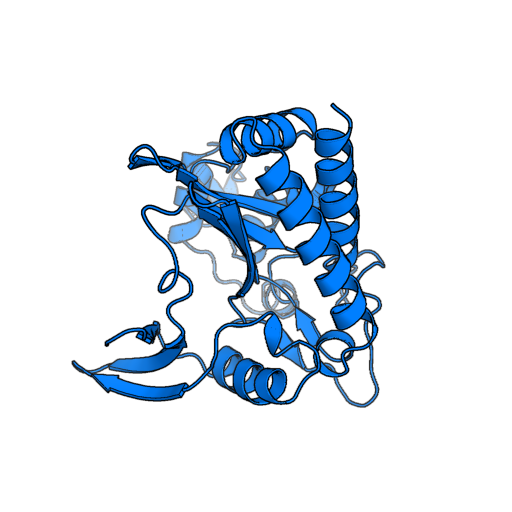 91 ? -4.880 31.793 24.987 1.00 30.73 515 VAL A O 1
ATOM 753 N N . ALA A 1 92 ? -3.290 32.691 23.630 1.00 30.36 516 ALA A N 1
ATOM 754 C CA . ALA A 1 92 ? -3.862 34.049 23.564 1.00 29.60 516 ALA A CA 1
ATOM 755 C C . ALA A 1 92 ? -5.157 34.114 22.719 1.00 29.40 516 ALA A C 1
ATOM 756 O O . ALA A 1 92 ? -5.880 35.142 22.699 1.00 28.66 516 ALA A O 1
ATOM 758 N N . VAL A 1 93 ? -5.424 33.011 22.022 1.00 29.02 517 VAL A N 1
ATOM 759 C CA . VAL A 1 93 ? -6.643 32.847 21.245 1.00 28.57 517 VAL A CA 1
ATOM 760 C C . VAL A 1 93 ? -7.528 31.797 21.945 1.00 28.36 517 VAL A C 1
ATOM 761 O O . VAL A 1 93 ? -8.655 32.102 22.277 1.00 28.10 517 VAL A O 1
ATOM 765 N N . ASP A 1 94 ? -7.011 30.585 22.182 1.00 28.61 518 ASP A N 1
ATOM 766 C CA . ASP A 1 94 ? -7.770 29.510 22.870 1.00 28.76 518 ASP A CA 1
ATOM 767 C C . ASP A 1 94 ? -6.881 28.796 23.911 1.00 29.06 518 ASP A C 1
ATOM 768 O O . ASP A 1 94 ? -6.012 27.996 23.560 1.00 29.27 518 ASP A O 1
ATOM 773 N N . PRO A 1 95 ? -7.085 29.084 25.199 1.00 29.48 519 PRO A N 1
ATOM 774 C CA . PRO A 1 95 ? -6.300 28.293 26.142 1.00 30.38 519 PRO A CA 1
ATOM 775 C C . PRO A 1 95 ? -6.862 26.860 26.174 1.00 31.18 519 PRO A C 1
ATOM 776 O O . PRO A 1 95 ? -8.044 26.647 25.933 1.00 31.34 519 PRO A O 1
ATOM 780 N N . GLY A 1 96 ? -6.040 25.864 26.433 1.00 32.21 520 GLY A N 1
ATOM 781 C CA . GLY A 1 96 ? -6.579 24.496 26.378 1.00 33.97 520 GLY A CA 1
ATOM 782 C C . GLY A 1 96 ? -6.915 24.010 24.961 1.00 34.40 520 GLY A C 1
ATOM 783 O O . GLY A 1 96 ? -7.423 22.900 24.791 1.00 34.93 520 GLY A O 1
ATOM 784 N N . ALA A 1 97 ? -6.650 24.843 23.953 1.00 34.41 521 ALA A N 1
ATOM 785 C CA . ALA A 1 97 ? -6.383 24.336 22.604 1.00 34.55 521 ALA A CA 1
ATOM 786 C C . ALA A 1 97 ? -5.098 23.473 22.609 1.00 34.58 521 ALA A C 1
ATOM 787 O O . ALA A 1 97 ? -5.066 22.437 21.935 1.00 35.21 521 ALA A O 1
ATOM 789 N N . PRO A 1 98 ? -4.040 23.881 23.367 1.00 34.23 522 PRO A N 1
ATOM 790 C CA . PRO A 1 98 ? -2.900 22.971 23.598 1.00 34.38 522 PRO A CA 1
ATOM 791 C C . PRO A 1 98 ? -3.273 21.594 24.185 1.00 34.50 522 PRO A C 1
ATOM 792 O O . PRO A 1 98 ? -4.356 21.426 24.745 1.00 34.48 522 PRO A O 1
ATOM 796 N N . THR A 1 99 ? -2.376 20.624 24.038 1.00 34.88 523 THR A N 1
ATOM 797 C CA . THR A 1 99 ? -2.574 19.283 24.596 1.00 35.48 523 THR A CA 1
ATOM 798 C C . THR A 1 99 ? -1.971 19.301 26.016 1.00 35.88 523 THR A C 1
ATOM 799 O O . THR A 1 99 ? -1.144 20.177 26.296 1.00 36.59 523 THR A O 1
ATOM 803 N N . PRO A 1 100 ? -2.383 18.373 26.921 1.00 35.67 524 PRO A N 1
ATOM 804 C CA . PRO A 1 100 ? -1.784 18.435 28.269 1.00 35.62 524 PRO A CA 1
ATOM 805 C C . PRO A 1 100 ? -0.244 18.355 28.284 1.00 35.47 524 PRO A C 1
ATOM 806 O O . PRO A 1 100 ? 0.373 18.724 29.287 1.00 35.73 524 PRO A O 1
ATOM 810 N N . GLU A 1 101 ? 0.355 17.880 27.186 1.00 35.14 525 GLU A N 1
ATOM 811 C CA . GLU A 1 101 ? 1.820 17.804 27.034 1.00 34.75 525 GLU A CA 1
ATOM 812 C C . GLU A 1 101 ? 2.382 19.125 26.517 1.00 34.15 525 GLU A C 1
ATOM 813 O O . GLU A 1 101 ? 3.417 19.604 26.979 1.00 33.85 525 GLU A O 1
ATOM 819 N N . GLU A 1 102 ? 1.699 19.701 25.540 1.00 33.72 526 GLU A N 1
ATOM 820 C CA . GLU A 1 102 ? 2.033 21.041 25.067 1.00 33.58 526 GLU A CA 1
ATOM 821 C C . GLU A 1 102 ? 1.944 22.054 26.202 1.00 33.50 526 GLU A C 1
ATOM 822 O O . GLU A 1 102 ? 2.819 22.903 26.304 1.00 33.33 526 GLU A O 1
ATOM 828 N N . HIS A 1 103 ? 0.916 21.934 27.056 1.00 33.67 527 HIS A N 1
ATOM 829 C CA . HIS A 1 103 ? 0.794 22.723 28.304 1.00 33.91 527 HIS A CA 1
ATOM 830 C C . HIS A 1 103 ? 2.118 22.728 29.096 1.00 33.46 527 HIS A C 1
ATOM 831 O O . HIS A 1 103 ? 2.738 23.777 29.258 1.00 33.51 527 HIS A O 1
ATOM 838 N N . ALA A 1 104 ? 2.549 21.559 29.574 1.00 32.90 528 ALA A N 1
ATOM 839 C CA . ALA A 1 104 ? 3.730 21.451 30.460 1.00 32.49 528 ALA A CA 1
ATOM 840 C C . ALA A 1 104 ? 5.073 21.900 29.844 1.00 32.08 528 ALA A C 1
ATOM 841 O O . ALA A 1 104 ? 6.016 22.213 30.573 1.00 31.98 528 ALA A O 1
ATOM 843 N N . GLN A 1 105 ? 5.137 21.949 28.511 1.00 31.70 529 GLN A N 1
ATOM 844 C CA . GLN A 1 105 ? 6.323 22.407 27.765 1.00 31.14 529 GLN A CA 1
ATOM 845 C C . GLN A 1 105 ? 6.348 23.906 27.484 1.00 30.44 529 GLN A C 1
ATOM 846 O O . GLN A 1 105 ? 7.415 24.482 27.280 1.00 29.98 529 GLN A O 1
ATOM 852 N N . GLY A 1 106 ? 5.168 24.523 27.443 1.00 30.22 530 GLY A N 1
ATOM 853 C CA . GLY A 1 106 ? 5.002 25.907 26.953 1.00 29.81 530 GLY A CA 1
ATOM 854 C C . GLY A 1 106 ? 5.398 26.063 25.491 1.00 29.45 530 GLY A C 1
ATOM 855 O O . GLY A 1 106 ? 5.952 27.089 25.099 1.00 29.15 530 GLY A O 1
ATOM 856 N N . ALA A 1 107 ? 5.095 25.038 24.691 1.00 29.48 531 ALA A N 1
ATOM 857 C CA . ALA A 1 107 ? 5.641 24.892 23.345 1.00 29.89 531 ALA A CA 1
ATOM 858 C C . ALA A 1 107 ? 4.769 24.073 22.381 1.00 30.24 531 ALA A C 1
ATOM 859 O O . ALA A 1 107 ? 4.259 23.017 22.740 1.00 30.04 531 ALA A O 1
ATOM 861 N N . VAL A 1 108 ? 4.601 24.588 21.158 1.00 31.12 532 VAL A N 1
ATOM 862 C CA . VAL A 1 108 ? 3.972 23.846 20.042 1.00 31.82 532 VAL A CA 1
ATOM 863 C C . VAL A 1 108 ? 4.906 23.790 18.811 1.00 31.85 532 VAL A C 1
ATOM 864 O O . VAL A 1 108 ? 5.738 24.686 18.618 1.00 31.86 532 VAL A O 1
ATOM 868 N N . THR A 1 109 ? 4.785 22.745 17.991 1.00 31.94 533 THR A N 1
ATOM 869 C CA . THR A 1 109 ? 5.568 22.690 16.746 1.00 32.04 533 THR A CA 1
ATOM 870 C C . THR A 1 109 ? 4.939 23.632 15.718 1.00 31.73 533 THR A C 1
ATOM 871 O O . THR A 1 109 ? 3.777 24.017 15.867 1.00 31.74 533 THR A O 1
ATOM 875 N N . LYS A 1 110 ? 5.701 24.018 14.692 1.00 31.24 534 LYS A N 1
ATOM 876 C CA . LYS A 1 110 ? 5.175 24.937 13.692 1.00 30.70 534 LYS A CA 1
ATOM 877 C C . LYS A 1 110 ? 3.975 24.375 12.899 1.00 30.83 534 LYS A C 1
ATOM 878 O O . LYS A 1 110 ? 2.926 25.045 12.838 1.00 31.33 534 LYS A O 1
ATOM 884 N N . PRO A 1 111 ? 4.089 23.148 12.331 1.00 30.41 535 PRO A N 1
ATOM 885 C CA . PRO A 1 111 ? 3.002 22.635 11.480 1.00 30.28 535 PRO A CA 1
ATOM 886 C C . PRO A 1 111 ? 1.708 22.490 12.267 1.00 30.47 535 PRO A C 1
ATOM 887 O O . PRO A 1 111 ? 0.614 22.752 11.732 1.00 30.90 535 PRO A O 1
ATOM 891 N N . ARG A 1 112 ? 1.863 22.082 13.525 1.00 30.43 536 ARG A N 1
ATOM 892 C CA . ARG A 1 112 ? 0.810 22.026 14.527 1.00 31.19 536 ARG A CA 1
ATOM 893 C C . ARG A 1 112 ? 0.100 23.379 14.772 1.00 31.15 536 ARG A C 1
ATOM 894 O O . ARG A 1 112 ? -1.112 23.472 14.692 1.00 31.02 536 ARG A O 1
ATOM 902 N N . TYR A 1 113 ? 0.867 24.415 15.074 1.00 31.56 537 TYR A N 1
ATOM 903 C CA . TYR A 1 113 ? 0.335 25.764 15.168 1.00 32.31 537 TYR A CA 1
ATOM 904 C C . TYR A 1 113 ? -0.340 26.176 13.844 1.00 33.06 537 TYR A C 1
ATOM 905 O O . TYR A 1 113 ? -1.542 26.525 13.835 1.00 33.10 537 TYR A O 1
ATOM 914 N N . MET A 1 114 ? 0.417 26.105 12.731 1.00 33.23 538 MET A N 1
ATOM 915 C CA . MET A 1 114 ? -0.108 26.511 11.407 1.00 32.81 538 MET A CA 1
ATOM 916 C C . MET A 1 114 ? -1.357 25.714 11.095 1.00 32.92 538 MET A C 1
ATOM 917 O O . MET A 1 114 ? -2.306 26.254 10.544 1.00 32.91 538 MET A O 1
ATOM 922 N N . GLN A 1 115 ? -1.368 24.435 11.479 1.00 32.77 539 GLN A N 1
ATOM 923 C CA . GLN A 1 115 ? -2.557 23.642 11.235 1.00 32.91 539 GLN A CA 1
ATOM 924 C C . GLN A 1 115 ? -3.759 24.160 12.005 1.00 32.58 539 GLN A C 1
ATOM 925 O O . GLN A 1 115 ? -4.824 24.371 11.432 1.00 32.79 539 GLN A O 1
ATOM 931 N N . TRP A 1 116 ? -3.568 24.396 13.293 1.00 32.10 540 TRP A N 1
ATOM 932 C CA . TRP A 1 116 ? -4.623 24.873 14.154 1.00 31.68 540 TRP A CA 1
ATOM 933 C C . TRP A 1 116 ? -5.143 26.230 13.617 1.00 31.86 540 TRP A C 1
ATOM 934 O O . TRP A 1 116 ? -6.364 26.498 13.595 1.00 31.80 540 TRP A O 1
ATOM 945 N N . ARG A 1 117 ? -4.231 27.065 13.124 1.00 31.43 541 ARG A N 1
ATOM 946 C CA . ARG A 1 117 ? -4.661 28.367 12.631 1.00 30.91 541 ARG A CA 1
ATOM 947 C C . ARG A 1 117 ? -5.482 28.302 11.346 1.00 30.87 541 ARG A C 1
ATOM 948 O O . ARG A 1 117 ? -6.448 29.054 11.200 1.00 31.04 541 ARG A O 1
ATOM 956 N N . GLU A 1 118 ? -5.119 27.383 10.449 1.00 30.74 542 GLU A N 1
ATOM 957 C CA . GLU A 1 118 ? -5.982 26.979 9.319 1.00 30.66 542 GLU A CA 1
ATOM 958 C C . GLU A 1 118 ? -7.411 26.481 9.653 1.00 30.42 542 GLU A C 1
ATOM 959 O O . GLU A 1 118 ? -8.352 26.749 8.889 1.00 30.70 542 GLU A O 1
ATOM 965 N N . THR A 1 119 ? -7.588 25.742 10.742 1.00 29.59 543 THR A N 1
ATOM 966 C CA . THR A 1 119 ? -8.938 25.278 11.055 1.00 29.51 543 THR A CA 1
ATOM 967 C C . THR A 1 119 ? -9.730 26.274 11.898 1.00 29.60 543 THR A C 1
ATOM 968 O O . THR A 1 119 ? -10.967 26.285 11.851 1.00 28.66 543 THR A O 1
ATOM 972 N N . MET A 1 120 ? -9.029 27.100 12.675 1.00 29.81 544 MET A N 1
ATOM 973 C CA . MET A 1 120 ? -9.704 28.137 13.454 1.00 30.39 544 MET A CA 1
ATOM 974 C C . MET A 1 120 ? -10.166 29.290 12.567 1.00 31.18 544 MET A C 1
ATOM 975 O O . MET A 1 120 ? -10.997 30.102 13.009 1.00 32.36 544 MET A O 1
ATOM 980 N N . SER A 1 121 ? -9.662 29.372 11.332 1.00 31.17 545 SER A N 1
ATOM 981 C CA . SER A 1 121 ? -10.132 30.420 10.404 1.00 31.96 545 SER A CA 1
ATOM 982 C C . SER A 1 121 ? -10.732 29.872 9.090 1.00 32.14 545 SER A C 1
ATOM 983 O O . SER A 1 121 ? -10.870 28.671 8.922 1.00 32.61 545 SER A O 1
ATOM 986 N N . SER A 1 122 ? -11.077 30.765 8.163 1.00 32.28 546 SER A N 1
ATOM 987 C CA . SER A 1 122 ? -11.685 30.357 6.893 1.00 32.29 546 SER A CA 1
ATOM 988 C C . SER A 1 122 ? -10.794 29.510 5.993 1.00 32.35 546 SER A C 1
ATOM 989 O O . SER A 1 122 ? -11.328 28.915 5.043 1.00 33.32 546 SER A O 1
ATOM 992 N N . THR A 1 123 ? -9.477 29.437 6.268 1.00 31.68 547 THR A N 1
ATOM 993 C CA . THR A 1 123 ? -8.574 28.737 5.338 1.00 30.88 547 THR A CA 1
ATOM 994 C C . THR A 1 123 ? -8.999 27.307 5.014 1.00 31.19 547 THR A C 1
ATOM 995 O O . THR A 1 123 ? -9.176 26.992 3.841 1.00 31.95 547 THR A O 1
ATOM 999 N N . SER A 1 124 ? -9.222 26.453 5.999 1.00 30.67 548 SER A N 1
ATOM 1000 C CA . SER A 1 124 ? -9.623 25.087 5.645 1.00 31.23 548 SER A CA 1
ATOM 1001 C C . SER A 1 124 ? -11.031 24.963 5.037 1.00 31.08 548 SER A C 1
ATOM 1002 O O . SER A 1 124 ? -11.298 24.012 4.315 1.00 31.56 548 SER A O 1
ATOM 1005 N N . THR A 1 125 ? -11.926 25.903 5.314 1.00 31.55 549 THR A N 1
ATOM 1006 C CA . THR A 1 125 ? -13.248 25.844 4.666 1.00 31.58 549 THR A CA 1
ATOM 1007 C C . THR A 1 125 ? -13.327 26.636 3.340 1.00 31.85 549 THR A C 1
ATOM 1008 O O . THR A 1 125 ? -13.951 26.147 2.394 1.00 32.92 549 THR A O 1
ATOM 1012 N N . LEU A 1 126 ? -12.673 27.807 3.234 1.00 30.17 550 LEU A N 1
ATOM 1013 C CA . LEU A 1 126 ? -12.770 28.585 1.990 1.00 28.93 550 LEU A CA 1
ATOM 1014 C C . LEU A 1 126 ? -11.523 28.615 1.107 1.00 28.91 550 LEU A C 1
ATOM 1015 O O . LEU A 1 126 ? -11.614 28.962 -0.077 1.00 28.64 550 LEU A O 1
ATOM 1020 N N . GLY A 1 127 ? -10.371 28.260 1.673 1.00 28.40 551 GLY A N 1
ATOM 1021 C CA . GLY A 1 127 ? -9.120 28.329 0.956 1.00 28.13 551 GLY A CA 1
ATOM 1022 C C . GLY A 1 127 ? -8.526 29.725 0.887 1.00 29.03 551 GLY A C 1
ATOM 1023 O O . GLY A 1 127 ? -7.639 29.955 0.057 1.00 29.36 551 GLY A O 1
ATOM 1024 N N . PHE A 1 128 ? -8.998 30.644 1.743 1.00 28.37 552 PHE A N 1
ATOM 1025 C CA . PHE A 1 128 ? -8.380 31.968 1.952 1.00 29.44 552 PHE A CA 1
ATOM 1026 C C . PHE A 1 128 ? -8.788 32.505 3.319 1.00 29.93 552 PHE A C 1
ATOM 1027 O O . PHE A 1 128 ? -9.768 32.031 3.895 1.00 31.34 552 PHE A O 1
ATOM 1035 N N . ARG A 1 129 ? -8.061 33.486 3.839 1.00 29.72 553 ARG A N 1
ATOM 1036 C CA . ARG A 1 129 ? -8.452 34.085 5.096 1.00 29.76 553 ARG A CA 1
ATOM 1037 C C . ARG A 1 129 ? -8.049 35.554 5.217 1.00 30.56 553 ARG A C 1
ATOM 1038 O O . ARG A 1 129 ? -6.994 35.966 4.746 1.00 31.57 553 ARG A O 1
ATOM 1046 N N . ILE A 1 130 ? -8.919 36.362 5.810 1.00 31.51 554 ILE A N 1
ATOM 1047 C CA . ILE A 1 130 ? -8.621 37.774 5.984 1.00 31.91 554 ILE A CA 1
ATOM 1048 C C . ILE A 1 130 ? -7.584 37.923 7.097 1.00 32.57 554 ILE A C 1
ATOM 1049 O O . ILE A 1 130 ? -7.706 37.316 8.145 1.00 32.91 554 ILE A O 1
ATOM 1054 N N . GLU A 1 131 ? -6.554 38.716 6.856 1.00 32.73 555 GLU A N 1
ATOM 1055 C CA . GLU A 1 131 ? -5.515 38.859 7.840 1.00 33.04 555 GLU A CA 1
ATOM 1056 C C . GLU A 1 131 ? -5.526 40.240 8.461 1.00 32.45 555 GLU A C 1
ATOM 1057 O O . GLU A 1 131 ? -5.132 40.398 9.617 1.00 32.59 555 GLU A O 1
ATOM 1063 N N . GLY A 1 132 ? -5.943 41.235 7.682 1.00 31.50 556 GLY A N 1
ATOM 1064 C CA . GLY A 1 132 ? -5.638 42.634 8.001 1.00 30.98 556 GLY A CA 1
ATOM 1065 C C . GLY A 1 132 ? -6.562 43.615 7.292 1.00 31.47 556 GLY A C 1
ATOM 1066 O O . GLY A 1 132 ? -6.827 43.496 6.071 1.00 31.73 556 GLY A O 1
ATOM 1067 N N . ILE A 1 133 ? -7.046 44.603 8.028 1.00 30.46 557 ILE A N 1
ATOM 1068 C CA . ILE A 1 133 ? -7.844 45.645 7.405 1.00 30.47 557 ILE A CA 1
ATOM 1069 C C . ILE A 1 133 ? -7.450 46.971 7.961 1.00 31.27 557 ILE A C 1
ATOM 1070 O O . ILE A 1 133 ? -7.257 47.088 9.164 1.00 31.28 557 ILE A O 1
ATOM 1075 N N . LYS A 1 134 ? -7.286 47.958 7.086 1.00 32.16 558 LYS A N 1
ATOM 1076 C CA . LYS A 1 134 ? -7.196 49.360 7.504 1.00 33.98 558 LYS A CA 1
ATOM 1077 C C . LYS A 1 134 ? -8.153 50.187 6.641 1.00 33.45 558 LYS A C 1
ATOM 1078 O O . LYS A 1 134 ? -8.068 50.174 5.421 1.00 34.43 558 LYS A O 1
ATOM 1084 N N . LYS A 1 135 ? -9.077 50.897 7.268 1.00 32.98 559 LYS A N 1
ATOM 1085 C CA . LYS A 1 135 ? -10.099 51.625 6.528 1.00 31.94 559 LYS A CA 1
ATOM 1086 C C . LYS A 1 135 ? -9.789 53.113 6.367 1.00 32.70 559 LYS A C 1
ATOM 1087 O O . LYS A 1 135 ? -8.893 53.678 7.059 1.00 31.97 559 LYS A O 1
ATOM 1093 N N . ALA A 1 136 ? -10.547 53.745 5.452 1.00 32.75 560 ALA A N 1
ATOM 1094 C CA . ALA A 1 136 ? -10.379 55.168 5.114 1.00 32.93 560 ALA A CA 1
ATOM 1095 C C . ALA A 1 136 ? -10.472 56.025 6.352 1.00 32.68 560 ALA A C 1
ATOM 1096 O O . ALA A 1 136 ? -9.830 57.066 6.410 1.00 33.09 560 ALA A O 1
ATOM 1098 N N . ASP A 1 137 ? -11.240 55.576 7.346 1.00 32.45 561 ASP A N 1
ATOM 1099 C CA . ASP A 1 137 ? -11.431 56.370 8.559 1.00 32.87 561 ASP A CA 1
ATOM 1100 C C . ASP A 1 137 ? -10.285 56.309 9.586 1.00 32.52 561 ASP A C 1
ATOM 1101 O O . ASP A 1 137 ? -10.294 57.031 10.550 1.00 33.02 561 ASP A O 1
ATOM 1106 N N . GLY A 1 138 ? -9.283 55.467 9.374 1.00 32.41 562 GLY A N 1
ATOM 1107 C CA . GLY A 1 138 ? -8.134 55.450 10.280 1.00 31.59 562 GLY A CA 1
ATOM 1108 C C . GLY A 1 138 ? -8.150 54.244 11.195 1.00 31.43 562 GLY A C 1
ATOM 1109 O O . GLY A 1 138 ? -7.200 53.977 11.898 1.00 31.37 562 GLY A O 1
ATOM 1110 N N . THR A 1 139 ? -9.237 53.496 11.184 1.00 31.58 563 THR A N 1
ATOM 1111 C CA . THR A 1 139 ? -9.323 52.308 12.010 1.00 31.17 563 THR A CA 1
ATOM 1112 C C . THR A 1 139 ? -8.692 51.127 11.304 1.00 31.52 563 THR A C 1
ATOM 1113 O O . THR A 1 139 ? -8.535 51.096 10.073 1.00 31.30 563 THR A O 1
ATOM 1117 N N . CYS A 1 140 ? -8.352 50.124 12.084 1.00 31.62 564 CYS A N 1
ATOM 1118 C CA . CYS A 1 140 ? -7.916 48.898 11.477 1.00 33.23 564 CYS A CA 1
ATOM 1119 C C . CYS A 1 140 ? -8.084 47.718 12.413 1.00 31.81 564 CYS A C 1
ATOM 1120 O O . CYS A 1 140 ? -8.401 47.871 13.596 1.00 31.55 564 CYS A O 1
ATOM 1123 N N . ASN A 1 141 ? -7.868 46.540 11.849 1.00 30.58 565 ASN A N 1
ATOM 1124 C CA . ASN A 1 141 ? -8.179 45.315 12.525 1.00 29.54 565 ASN A CA 1
ATOM 1125 C C . ASN A 1 141 ? -7.197 44.261 12.043 1.00 28.77 565 ASN A C 1
ATOM 1126 O O . ASN A 1 141 ? -7.026 44.107 10.838 1.00 29.33 565 ASN A O 1
ATOM 1131 N N . THR A 1 142 ? -6.528 43.566 12.953 1.00 27.76 566 THR A N 1
ATOM 1132 C CA . THR A 1 142 ? -5.768 42.402 12.538 1.00 27.84 566 THR A CA 1
ATOM 1133 C C . THR A 1 142 ? -6.201 41.168 13.327 1.00 29.22 566 THR A C 1
ATOM 1134 O O . THR A 1 142 ? -5.522 40.169 13.325 1.00 29.45 566 THR A O 1
ATOM 1138 N N . ASN A 1 143 ? -7.352 41.239 13.977 1.00 31.22 567 ASN A N 1
ATOM 1139 C CA . ASN A 1 143 ? -7.795 40.187 14.878 1.00 32.43 567 ASN A CA 1
ATOM 1140 C C . ASN A 1 143 ? -8.833 39.271 14.232 1.00 33.00 567 ASN A C 1
ATOM 1141 O O . ASN A 1 143 ? -10.024 39.374 14.517 1.00 33.30 567 ASN A O 1
ATOM 1146 N N . PHE A 1 144 ? -8.358 38.354 13.410 1.00 33.48 568 PHE A N 1
ATOM 1147 C CA . PHE A 1 144 ? -9.226 37.552 12.579 1.00 34.33 568 PHE A CA 1
ATOM 1148 C C . PHE A 1 144 ? -9.025 36.067 12.828 1.00 34.75 568 PHE A C 1
ATOM 1149 O O . PHE A 1 144 ? -9.439 35.232 12.025 1.00 35.75 568 PHE A O 1
ATOM 1157 N N . LYS A 1 145 ? -8.423 35.755 13.962 1.00 35.06 569 LYS A N 1
ATOM 1158 C CA . LYS A 1 145 ? -8.047 34.392 14.296 1.00 35.58 569 LYS A CA 1
ATOM 1159 C C . LYS A 1 145 ? -9.241 33.426 14.417 1.00 35.72 569 LYS A C 1
ATOM 1160 O O . LYS A 1 145 ? -9.057 32.201 14.374 1.00 36.80 569 LYS A O 1
ATOM 1166 N N . LYS A 1 146 ? -10.445 33.970 14.581 1.00 34.80 570 LYS A N 1
ATOM 1167 C CA . LYS A 1 146 ? -11.638 33.154 14.784 1.00 33.03 570 LYS A CA 1
ATOM 1168 C C . LYS A 1 146 ? -12.650 33.452 13.668 1.00 32.89 570 LYS A C 1
ATOM 1169 O O . LYS A 1 146 ? -13.798 33.013 13.727 1.00 32.33 570 LYS A O 1
ATOM 1175 N N . THR A 1 147 ? -12.247 34.250 12.679 1.00 32.63 571 THR A N 1
ATOM 1176 C CA . THR A 1 147 ? -13.125 34.520 11.541 1.00 32.57 571 THR A CA 1
ATOM 1177 C C . THR A 1 147 ? -13.179 33.284 10.650 1.00 32.28 571 THR A C 1
ATOM 1178 O O . THR A 1 147 ? -12.282 33.059 9.850 1.00 31.81 571 THR A O 1
ATOM 1182 N N . GLN A 1 148 ? -14.232 32.483 10.781 1.00 32.58 572 GLN A N 1
ATOM 1183 C CA . GLN A 1 148 ? -14.247 31.196 10.106 1.00 32.44 572 GLN A CA 1
ATOM 1184 C C . GLN A 1 148 ? -15.409 30.939 9.195 1.00 32.37 572 GLN A C 1
ATOM 1185 O O . GLN A 1 148 ? -15.223 30.404 8.092 1.00 32.62 572 GLN A O 1
ATOM 1191 N N . ALA A 1 149 ? -16.617 31.224 9.689 1.00 31.92 573 ALA A N 1
ATOM 1192 C CA . ALA A 1 149 ? -17.829 30.822 8.983 1.00 31.31 573 ALA A CA 1
ATOM 1193 C C . ALA A 1 149 ? -18.036 31.771 7.788 1.00 31.40 573 ALA A C 1
ATOM 1194 O O . ALA A 1 149 ? -17.575 32.923 7.805 1.00 30.61 573 ALA A O 1
ATOM 1196 N N . LEU A 1 150 ? -18.706 31.280 6.747 1.00 31.34 574 LEU A N 1
ATOM 1197 C CA . LEU A 1 150 ? -18.895 32.063 5.542 1.00 31.19 574 LEU A CA 1
ATOM 1198 C C . LEU A 1 150 ? -19.509 33.427 5.855 1.00 32.02 574 LEU A C 1
ATOM 1199 O O . LEU A 1 150 ? -19.046 34.444 5.309 1.00 32.42 574 LEU A O 1
ATOM 1204 N N . GLU A 1 151 ? -20.489 33.461 6.771 1.00 31.92 575 GLU A N 1
ATOM 1205 C CA . GLU A 1 151 ? -21.178 34.707 7.136 1.00 32.50 575 GLU A CA 1
ATOM 1206 C C . GLU A 1 151 ? -20.331 35.694 7.971 1.00 33.09 575 GLU A C 1
ATOM 1207 O O . GLU A 1 151 ? -20.563 36.885 7.931 1.00 32.62 575 GLU A O 1
ATOM 1213 N N . GLN A 1 152 ? -19.310 35.213 8.681 1.00 34.25 576 GLN A N 1
ATOM 1214 C CA . GLN A 1 152 ? -18.397 36.110 9.397 1.00 34.09 576 GLN A CA 1
ATOM 1215 C C . GLN A 1 152 ? -17.482 36.790 8.377 1.00 34.29 576 GLN A C 1
ATOM 1216 O O . GLN A 1 152 ? -17.238 38.008 8.445 1.00 35.07 576 GLN A O 1
ATOM 1222 N N . VAL A 1 153 ? -16.971 36.001 7.434 1.00 33.55 577 VAL A N 1
ATOM 1223 C CA . VAL A 1 153 ? -16.108 36.507 6.393 1.00 33.00 577 VAL A CA 1
ATOM 1224 C C . VAL A 1 153 ? -16.900 37.514 5.566 1.00 33.79 577 VAL A C 1
ATOM 1225 O O . VAL A 1 153 ? -16.431 38.637 5.346 1.00 34.38 577 VAL A O 1
ATOM 1229 N N . THR A 1 154 ? -18.108 37.169 5.124 1.00 33.74 578 THR A N 1
ATOM 1230 C CA . THR A 1 154 ? -18.820 38.160 4.312 1.00 33.68 578 THR A CA 1
ATOM 1231 C C . THR A 1 154 ? -19.122 39.499 5.044 1.00 34.37 578 THR A C 1
ATOM 1232 O O . THR A 1 154 ? -19.078 40.585 4.416 1.00 34.95 578 THR A O 1
ATOM 1236 N N . LYS A 1 155 ? -19.386 39.446 6.354 1.00 34.42 579 LYS A N 1
ATOM 1237 C CA . LYS A 1 155 ? -19.593 40.692 7.135 1.00 34.39 579 LYS A CA 1
ATOM 1238 C C . LYS A 1 155 ? -18.376 41.588 7.064 1.00 33.94 579 LYS A C 1
ATOM 1239 O O . LYS A 1 155 ? -18.505 42.785 6.896 1.00 34.53 579 LYS A O 1
ATOM 1245 N N . VAL A 1 156 ? -17.199 41.004 7.211 1.00 33.34 580 VAL A N 1
ATOM 1246 C CA . VAL A 1 156 ? -15.968 41.779 7.200 1.00 33.64 580 VAL A CA 1
ATOM 1247 C C . VAL A 1 156 ? -15.801 42.380 5.812 1.00 33.67 580 VAL A C 1
ATOM 1248 O O . VAL A 1 156 ? -15.620 43.583 5.688 1.00 33.90 580 VAL A O 1
ATOM 1252 N N . LEU A 1 157 ? -15.983 41.573 4.761 1.00 33.97 581 LEU A N 1
ATOM 1253 C CA . LEU A 1 157 ? -15.935 42.085 3.378 1.00 33.26 581 LEU A CA 1
ATOM 1254 C C . LEU A 1 157 ? -16.921 43.219 3.176 1.00 33.50 581 LEU A C 1
ATOM 1255 O O . LEU A 1 157 ? -16.591 44.192 2.528 1.00 34.09 581 LEU A O 1
ATOM 1260 N N . GLU A 1 158 ? -18.125 43.107 3.726 1.00 32.89 582 GLU A N 1
ATOM 1261 C CA . GLU A 1 158 ? -19.113 44.169 3.536 1.00 33.98 582 GLU A CA 1
ATOM 1262 C C . GLU A 1 158 ? -18.611 45.474 4.135 1.00 32.58 582 GLU A C 1
ATOM 1263 O O . GLU A 1 158 ? -18.662 46.537 3.512 1.00 31.70 582 GLU A O 1
ATOM 1269 N N . ASP A 1 159 ? -18.091 45.375 5.351 1.00 32.24 583 ASP A N 1
ATOM 1270 C CA . ASP A 1 159 ? -17.634 46.546 6.070 1.00 31.48 583 ASP A CA 1
ATOM 1271 C C . ASP A 1 159 ? -16.462 47.201 5.337 1.00 31.49 583 ASP A C 1
ATOM 1272 O O . ASP A 1 159 ? -16.339 48.409 5.340 1.00 31.60 583 ASP A O 1
ATOM 1277 N N . PHE A 1 160 ? -15.613 46.395 4.709 1.00 31.43 584 PHE A N 1
ATOM 1278 C CA . PHE A 1 160 ? -14.421 46.908 4.042 1.00 32.25 584 PHE A CA 1
ATOM 1279 C C . PHE A 1 160 ? -14.774 47.667 2.766 1.00 32.66 584 PHE A C 1
ATOM 1280 O O . PHE A 1 160 ? -14.249 48.752 2.542 1.00 34.14 584 PHE A O 1
ATOM 1288 N N . VAL A 1 161 ? -15.665 47.129 1.934 1.00 33.02 585 VAL A N 1
ATOM 1289 C CA . VAL A 1 161 ? -16.015 47.821 0.673 1.00 32.94 585 VAL A CA 1
ATOM 1290 C C . VAL A 1 161 ? -16.960 48.968 0.996 1.00 33.33 585 VAL A C 1
ATOM 1291 O O . VAL A 1 161 ? -17.144 49.865 0.175 1.00 33.65 585 VAL A O 1
ATOM 1295 N N . ASP A 1 162 ? -17.581 48.901 2.183 1.00 33.76 586 ASP A N 1
ATOM 1296 C CA . ASP A 1 162 ? -18.335 50.007 2.775 1.00 33.97 586 ASP A CA 1
ATOM 1297 C C . ASP A 1 162 ? -19.441 50.495 1.856 1.00 34.19 586 ASP A C 1
ATOM 1298 O O . ASP A 1 162 ? -19.617 51.695 1.670 1.00 34.89 586 ASP A O 1
ATOM 1303 N N . GLY A 1 163 ? -20.183 49.555 1.267 1.00 34.60 587 GLY A N 1
ATOM 1304 C CA . GLY A 1 163 ? -21.327 49.888 0.409 1.00 34.89 587 GLY A CA 1
ATOM 1305 C C . GLY A 1 163 ? -21.035 50.498 -0.955 1.00 35.43 587 GLY A C 1
ATOM 1306 O O . GLY A 1 163 ? -21.953 50.997 -1.607 1.00 35.97 587 GLY A O 1
ATOM 1307 N N . ASP A 1 164 ? -19.767 50.481 -1.376 1.00 35.84 588 ASP A N 1
ATOM 1308 C CA . ASP A 1 164 ? -19.335 51.062 -2.654 1.00 36.42 588 ASP A CA 1
ATOM 1309 C C . ASP A 1 164 ? -19.165 49.970 -3.694 1.00 37.02 588 ASP A C 1
ATOM 1310 O O . ASP A 1 164 ? -18.426 48.98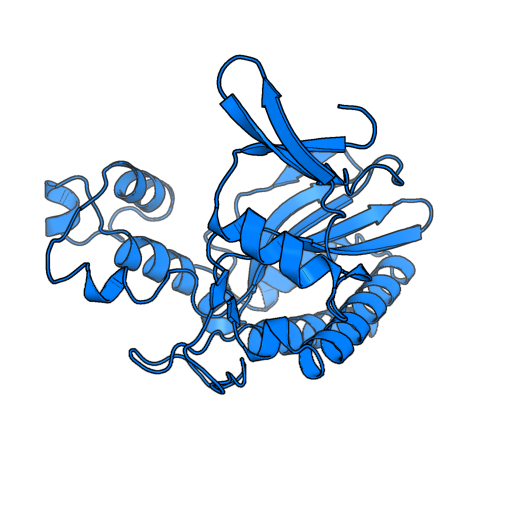4 -3.512 1.00 37.02 588 ASP A O 1
ATOM 1315 N N . HIS A 1 165 ? -19.792 50.181 -4.830 1.00 37.26 589 HIS A N 1
ATOM 1316 C CA . HIS A 1 165 ? -20.209 49.036 -5.556 1.00 37.60 589 HIS A CA 1
ATOM 1317 C C . HIS A 1 165 ? -19.763 48.837 -6.990 1.00 37.12 589 HIS A C 1
ATOM 1318 O O . HIS A 1 165 ? -19.368 47.723 -7.313 1.00 37.21 589 HIS A O 1
ATOM 1325 N N . VAL A 1 166 ? -19.614 49.868 -7.817 1.00 36.85 590 VAL A N 1
ATOM 1326 C CA . VAL A 1 166 ? -18.352 50.548 -8.060 1.00 36.07 590 VAL A CA 1
ATOM 1327 C C . VAL A 1 166 ? -17.067 49.895 -7.594 1.00 35.31 590 VAL A C 1
ATOM 1328 O O . VAL A 1 166 ? -16.544 49.080 -8.339 1.00 35.31 590 VAL A O 1
ATOM 1332 N N . ILE A 1 167 ? -16.572 50.186 -6.399 1.00 34.30 591 ILE A N 1
ATOM 1333 C CA . ILE A 1 167 ? -15.304 49.632 -5.961 1.00 32.69 591 ILE A CA 1
ATOM 1334 C C . ILE A 1 167 ? -15.306 48.085 -5.932 1.00 32.99 591 ILE A C 1
ATOM 1335 O O . ILE A 1 167 ? -14.312 47.417 -6.261 1.00 32.83 591 ILE A O 1
ATOM 1340 N N . LEU A 1 168 ? -16.454 47.511 -5.593 1.00 32.37 592 LEU A N 1
ATOM 1341 C CA . LEU A 1 168 ? -16.586 46.077 -5.488 1.00 31.40 592 LEU A CA 1
ATOM 1342 C C . LEU A 1 168 ? -16.577 45.404 -6.835 1.00 30.93 592 LEU A C 1
ATOM 1343 O O . LEU A 1 168 ? -15.992 44.336 -6.976 1.00 31.11 592 LEU A O 1
ATOM 1348 N N . GLN A 1 169 ? -17.254 46.012 -7.813 1.00 30.34 593 GLN A N 1
ATOM 1349 C CA . GLN A 1 169 ? -17.179 45.578 -9.207 1.00 29.24 593 GLN A CA 1
ATOM 1350 C C . GLN A 1 169 ? -15.761 45.634 -9.717 1.00 28.53 593 GLN A C 1
ATOM 1351 O O . GLN A 1 169 ? -15.342 44.717 -10.423 1.00 28.75 593 GLN A O 1
ATOM 1357 N N . LYS A 1 170 ? -15.014 46.678 -9.344 1.00 27.40 594 LYS A N 1
ATOM 1358 C CA . LYS A 1 170 ? -13.624 46.828 -9.817 1.00 27.31 594 LYS A CA 1
ATOM 1359 C C . LYS A 1 170 ? -12.762 45.677 -9.336 1.00 27.02 594 LYS A C 1
ATOM 1360 O O . LYS A 1 170 ? -11.979 45.142 -10.110 1.00 26.57 594 LYS A O 1
ATOM 1366 N N . TYR A 1 171 ? -12.952 45.303 -8.072 1.00 27.02 595 TYR A N 1
ATOM 1367 C CA . TYR A 1 171 ? -12.247 44.204 -7.447 1.00 27.71 595 TYR A CA 1
ATOM 1368 C C . TYR A 1 171 ? -12.631 42.862 -8.054 1.00 28.45 595 TYR A C 1
ATOM 1369 O O . TYR A 1 171 ? -11.742 42.064 -8.286 1.00 29.64 595 TYR A O 1
ATOM 1378 N N . VAL A 1 172 ? -13.910 42.562 -8.297 1.00 28.04 596 VAL A N 1
ATOM 1379 C CA . VAL A 1 172 ? -14.144 41.311 -9.008 1.00 28.21 596 VAL A CA 1
ATOM 1380 C C . VAL A 1 172 ? -13.478 41.305 -10.413 1.00 28.95 596 VAL A C 1
ATOM 1381 O O . VAL A 1 172 ? -12.936 40.277 -10.818 1.00 29.56 596 VAL A O 1
ATOM 1385 N N . ALA A 1 173 ? -13.466 42.438 -11.126 1.00 29.19 597 ALA A N 1
ATOM 1386 C CA . ALA A 1 173 ? -12.741 42.524 -12.415 1.00 29.45 597 ALA A CA 1
ATOM 1387 C C . ALA A 1 173 ? -11.213 42.284 -12.271 1.00 30.25 597 ALA A C 1
ATOM 1388 O O . ALA A 1 173 ? -10.615 41.594 -13.110 1.00 29.82 597 ALA A O 1
ATOM 1390 N N . CYS A 1 174 ? -10.589 42.796 -11.204 1.00 30.92 598 CYS A N 1
ATOM 1391 C CA . CYS A 1 174 ? -9.173 42.454 -10.937 1.00 32.07 598 CYS A CA 1
ATOM 1392 C C . CYS A 1 174 ? -8.976 40.962 -10.673 1.00 32.12 598 CYS A C 1
ATOM 1393 O O . CYS A 1 174 ? -8.113 40.337 -11.294 1.00 32.71 598 CYS A O 1
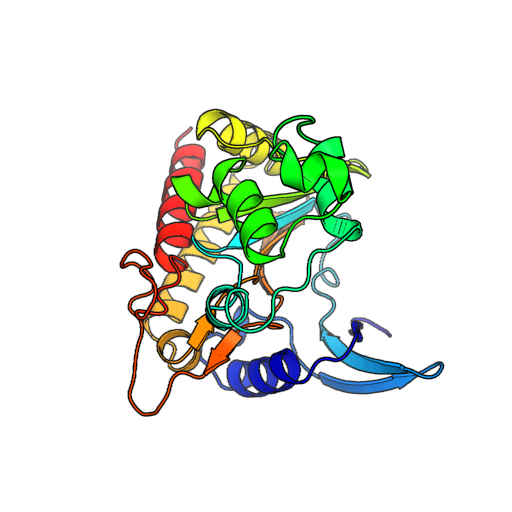ATOM 1396 N N . LEU A 1 175 ? -9.767 40.396 -9.768 1.00 31.74 599 LEU A N 1
ATOM 1397 C CA . LEU A 1 175 ? -9.628 38.990 -9.441 1.00 32.17 599 LEU A CA 1
ATOM 1398 C C . LEU A 1 175 ? -9.914 38.120 -10.656 1.00 32.35 599 LEU A C 1
ATOM 1399 O O . LEU A 1 175 ? -9.175 37.175 -10.908 1.00 33.25 599 LEU A O 1
ATOM 1404 N N . GLU A 1 176 ? -10.941 38.455 -11.432 1.00 32.07 600 GLU A N 1
ATOM 1405 C CA . GLU A 1 176 ? -11.247 37.665 -12.632 1.00 31.79 600 GLU A CA 1
ATOM 1406 C C . GLU A 1 176 ? -10.104 37.684 -13.627 1.00 31.91 600 GLU A C 1
ATOM 1407 O O . GLU A 1 176 ? -9.822 36.646 -14.233 1.00 31.61 600 GLU A O 1
ATOM 1413 N N . GLU A 1 177 ? -9.451 38.844 -13.805 1.00 32.20 601 GLU A N 1
ATOM 1414 C CA . GLU A 1 177 ? -8.314 38.881 -14.741 1.00 33.27 601 GLU A CA 1
ATOM 1415 C C . GLU A 1 177 ? -7.021 38.291 -14.180 1.00 33.06 601 GLU A C 1
ATOM 1416 O O . GLU A 1 177 ? -6.246 37.723 -14.943 1.00 33.27 601 GLU A O 1
ATOM 1422 N N . LEU A 1 178 ? -6.846 38.355 -12.853 1.00 32.88 602 LEU A N 1
ATOM 1423 C CA . LEU A 1 178 ? -5.803 37.613 -12.163 1.00 32.62 602 LEU A CA 1
ATOM 1424 C C . LEU A 1 178 ? -5.900 36.131 -12.456 1.00 33.40 602 LEU A C 1
ATOM 1425 O O . LEU A 1 178 ? -4.884 35.469 -12.757 1.00 34.12 602 LEU A O 1
ATOM 1430 N N . ARG A 1 179 ? -7.116 35.608 -12.380 1.00 32.74 603 ARG A N 1
ATOM 1431 C CA . ARG A 1 179 ? -7.305 34.204 -12.564 1.00 32.70 603 ARG A CA 1
ATOM 1432 C C . ARG A 1 179 ? -6.991 33.765 -13.984 1.00 33.46 603 ARG A C 1
ATOM 1433 O O . ARG A 1 179 ? -6.516 32.645 -14.175 1.00 34.17 603 ARG A O 1
ATOM 1441 N N . GLU A 1 180 ? -7.233 34.617 -14.981 1.00 33.57 604 GLU A N 1
ATOM 1442 C CA . GLU A 1 180 ? -6.922 34.235 -16.369 1.00 33.92 604 GLU A CA 1
ATOM 1443 C C . GLU A 1 180 ? -5.421 34.168 -16.602 1.00 34.02 604 GLU A C 1
ATOM 1444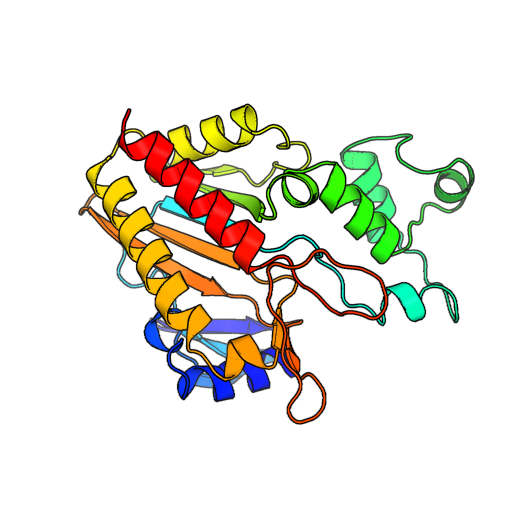 O O . GLU A 1 180 ? -4.917 33.335 -17.381 1.00 34.01 604 GLU A O 1
ATOM 1450 N N . ALA A 1 181 ? -4.712 35.059 -15.916 1.00 34.23 605 ALA A N 1
ATOM 1451 C CA . ALA A 1 181 ? -3.256 35.090 -15.965 1.00 34.07 605 ALA A CA 1
ATOM 1452 C C . ALA A 1 181 ? -2.633 33.930 -15.168 1.00 34.27 605 ALA A C 1
ATOM 1453 O O . ALA A 1 181 ? -1.662 33.339 -15.650 1.00 34.47 605 ALA A O 1
ATOM 1455 N N . LEU A 1 182 ? -3.179 33.583 -13.990 1.00 33.59 606 LEU A N 1
ATOM 1456 C CA . LEU A 1 182 ? -2.650 32.417 -13.259 1.00 33.65 606 LEU A CA 1
ATOM 1457 C C . LEU A 1 182 ? -2.803 31.154 -14.056 1.00 33.81 606 LEU A C 1
ATOM 1458 O O . LEU A 1 182 ? -1.943 30.291 -13.995 1.00 34.62 606 LEU A O 1
ATOM 1463 N N . GLU A 1 183 ? -3.901 31.026 -14.794 1.00 34.10 607 GLU A N 1
ATOM 1464 C CA . GLU A 1 183 ? -4.160 29.777 -15.500 1.00 34.43 607 GLU A CA 1
ATOM 1465 C C . GLU A 1 183 ? -3.185 29.548 -16.653 1.00 33.70 607 GLU A C 1
ATOM 1466 O O . GLU A 1 183 ? -2.824 28.416 -16.930 1.00 34.38 607 GLU A O 1
ATOM 1472 N N . ILE A 1 184 ? -2.708 30.626 -17.268 1.00 33.08 608 ILE A N 1
ATOM 1473 C CA . ILE A 1 184 ? -1.726 30.527 -18.366 1.00 32.40 608 ILE A CA 1
ATOM 1474 C C . ILE A 1 184 ? -0.263 30.837 -18.005 1.00 31.94 608 ILE A C 1
ATOM 1475 O O . ILE A 1 184 ? 0.583 30.922 -18.898 1.00 32.29 608 ILE A O 1
ATOM 1480 N N . SER A 1 185 ? 0.029 30.979 -16.717 1.00 31.20 609 SER A N 1
ATOM 1481 C CA . SER A 1 185 ? 1.339 31.402 -16.230 1.00 30.83 609 SER A CA 1
ATOM 1482 C C . SER A 1 185 ? 2.336 30.244 -16.050 1.00 30.27 609 SER A C 1
ATOM 1483 O O . SER A 1 185 ? 2.064 29.367 -15.246 1.00 30.94 609 SER A O 1
ATOM 1486 N N . PRO A 1 186 ? 3.510 30.260 -16.733 1.00 29.62 610 PRO A N 1
ATOM 1487 C CA . PRO A 1 186 ? 4.429 29.151 -16.451 1.00 29.43 610 PRO A CA 1
ATOM 1488 C C . PRO A 1 186 ? 4.942 29.162 -15.006 1.00 29.46 610 PRO A C 1
ATOM 1489 O O . PRO A 1 186 ? 5.225 28.114 -14.457 1.00 29.39 610 PRO A O 1
ATOM 1493 N N . PHE A 1 187 ? 5.041 30.327 -14.380 1.00 29.78 611 PHE A N 1
ATOM 1494 C CA . PHE A 1 187 ? 5.582 30.400 -13.027 1.00 29.81 611 PHE A CA 1
ATOM 1495 C C . PHE A 1 187 ? 4.630 29.749 -12.057 1.00 30.36 611 PHE A C 1
ATOM 1496 O O . PHE A 1 187 ? 5.017 28.855 -11.295 1.00 31.32 611 PHE A O 1
ATOM 1504 N N . PHE A 1 188 ? 3.380 30.181 -12.085 1.00 30.61 612 PHE A N 1
ATOM 1505 C CA . PHE A 1 188 ? 2.392 29.627 -11.177 1.00 31.09 612 PHE A CA 1
ATOM 1506 C C . PHE A 1 188 ? 2.273 28.124 -11.423 1.00 30.96 612 PHE A C 1
ATOM 1507 O O . PHE A 1 188 ? 2.279 27.323 -10.487 1.00 31.04 612 PHE A O 1
ATOM 1515 N N . LYS A 1 189 ? 2.198 27.735 -12.689 1.00 30.88 613 LYS A N 1
ATOM 1516 C CA . LYS A 1 189 ? 2.005 26.335 -13.009 1.00 31.48 613 LYS A CA 1
ATOM 1517 C C . LYS A 1 189 ? 3.133 25.452 -12.428 1.00 31.08 613 LYS A C 1
ATOM 1518 O O . LYS A 1 189 ? 2.891 24.299 -12.087 1.00 30.57 613 LYS A O 1
ATOM 1524 N N . THR A 1 190 ? 4.345 26.008 -12.292 1.00 30.80 614 THR A N 1
ATOM 1525 C CA . THR A 1 190 ? 5.512 25.217 -11.897 1.00 30.41 614 THR A CA 1
ATOM 1526 C C . THR A 1 190 ? 6.009 25.525 -10.476 1.00 30.52 614 THR A C 1
ATOM 1527 O O . THR A 1 190 ? 7.146 25.153 -10.116 1.00 29.92 614 THR A O 1
ATOM 1531 N N . HIS A 1 191 ? 5.148 26.175 -9.668 1.00 30.65 615 HIS A N 1
ATOM 1532 C CA . HIS A 1 191 ? 5.456 26.512 -8.269 1.00 30.06 615 HIS A CA 1
ATOM 1533 C C . HIS A 1 191 ? 4.385 26.201 -7.238 1.00 30.53 615 HIS A C 1
ATOM 1534 O O . HIS A 1 191 ? 3.192 26.310 -7.496 1.00 30.85 615 HIS A O 1
ATOM 1541 N N . GLU A 1 192 ? 4.840 25.815 -6.052 1.00 30.80 616 GLU A N 1
ATOM 1542 C CA . GLU A 1 192 ? 4.004 25.662 -4.867 1.00 31.32 616 GLU A CA 1
ATOM 1543 C C . GLU A 1 192 ? 3.908 27.064 -4.256 1.00 31.53 616 GLU A C 1
ATOM 1544 O O . GLU A 1 192 ? 4.916 27.720 -4.041 1.00 31.30 616 GLU A O 1
ATOM 1550 N N . VAL A 1 193 ? 2.704 27.557 -4.007 1.00 32.37 617 VAL A N 1
ATOM 1551 C CA . VAL A 1 193 ? 2.586 28.928 -3.519 1.00 32.73 617 VAL A CA 1
ATOM 1552 C C . VAL A 1 193 ? 1.877 28.945 -2.189 1.00 33.14 617 VAL A C 1
ATOM 1553 O O . VAL A 1 193 ? 0.658 28.831 -2.123 1.00 34.27 617 VAL A O 1
ATOM 1557 N N . VAL A 1 194 ? 2.651 29.040 -1.116 1.00 33.03 618 VAL A N 1
ATOM 1558 C CA . VAL A 1 194 ? 2.103 28.941 0.207 1.00 32.78 618 VAL A CA 1
ATOM 1559 C C . VAL A 1 194 ? 2.570 30.153 0.994 1.00 33.35 618 VAL A C 1
ATOM 1560 O O . VAL A 1 194 ? 3.693 30.646 0.833 1.00 33.54 618 VAL A O 1
ATOM 1564 N N . GLY A 1 195 ? 1.692 30.653 1.847 1.00 33.68 619 GLY A N 1
ATOM 1565 C CA . GLY A 1 195 ? 2.023 31.801 2.654 1.00 32.99 619 GLY A CA 1
ATOM 1566 C C . GLY A 1 195 ? 1.896 33.131 1.947 1.00 33.15 619 GLY A C 1
ATOM 1567 O O . GLY A 1 195 ? 2.253 34.147 2.550 1.00 34.27 619 GLY A O 1
ATOM 1568 N N . SER A 1 196 ? 1.416 33.162 0.692 1.00 32.59 620 SER A N 1
ATOM 1569 C CA . SER A 1 196 ? 1.363 34.429 -0.064 1.00 31.60 620 SER A CA 1
ATOM 1570 C C . SER A 1 196 ? -0.003 35.093 0.146 1.00 31.56 620 SER A C 1
ATOM 1571 O O . SER A 1 196 ? -0.952 34.436 0.616 1.00 31.57 620 SER A O 1
ATOM 1574 N N . SER A 1 197 ? -0.123 36.370 -0.212 1.00 30.91 621 SER A N 1
ATOM 1575 C CA . SER A 1 197 ? -1.374 37.073 -0.001 1.00 31.12 621 SER A CA 1
ATOM 1576 C C . SER A 1 197 ? -1.874 37.803 -1.211 1.00 31.80 621 SER A C 1
ATOM 1577 O O . SER A 1 197 ? -1.132 38.089 -2.141 1.00 32.90 621 SER A O 1
ATOM 1580 N N . LEU A 1 198 ? -3.158 38.122 -1.193 1.00 32.62 622 LEU A N 1
ATOM 1581 C CA . LEU A 1 198 ? -3.693 39.133 -2.105 1.00 32.41 622 LEU A CA 1
ATOM 1582 C C . LEU A 1 198 ? -3.834 40.434 -1.327 1.00 32.82 622 LEU A C 1
ATOM 1583 O O . LEU A 1 198 ? -4.366 40.424 -0.196 1.00 34.76 622 LEU A O 1
ATOM 1588 N N . LEU A 1 199 ? -3.296 41.529 -1.858 1.00 32.16 623 LEU A N 1
ATOM 1589 C CA . LEU A 1 199 ? -3.450 42.829 -1.214 1.00 31.72 623 LEU A CA 1
ATOM 1590 C C . LEU A 1 199 ? -4.453 43.656 -1.986 1.00 31.22 623 LEU A C 1
ATOM 1591 O O . LEU A 1 199 ? -4.212 44.001 -3.138 1.00 31.76 623 LEU A O 1
ATOM 1596 N N . PHE A 1 200 ? -5.590 43.925 -1.366 1.00 30.93 624 PHE A N 1
ATOM 1597 C CA . PHE A 1 200 ? -6.634 44.750 -1.940 1.00 30.55 624 PHE A CA 1
ATOM 1598 C C . PHE A 1 200 ? -6.435 46.164 -1.427 1.00 31.05 624 PHE A C 1
ATOM 1599 O O . PHE A 1 200 ? -6.405 46.351 -0.183 1.00 31.86 624 PHE A O 1
ATOM 1607 N N . VAL A 1 201 ? -6.354 47.149 -2.333 1.00 30.10 625 VAL A N 1
ATOM 1608 C CA . VAL A 1 201 ? -6.218 48.571 -1.969 1.00 29.45 625 VAL A CA 1
ATOM 1609 C C . VAL A 1 201 ? -7.192 49.372 -2.809 1.00 29.42 625 VAL A C 1
ATOM 1610 O O . VAL A 1 201 ? -7.383 49.066 -3.980 1.00 29.27 625 VAL A O 1
ATOM 1614 N N . HIS A 1 202 ? -7.800 50.405 -2.229 1.00 29.51 626 HIS A N 1
ATOM 1615 C CA . HIS A 1 202 ? -8.744 51.247 -2.960 1.00 29.25 626 HIS A CA 1
ATOM 1616 C C . HIS A 1 202 ? -8.934 52.634 -2.338 1.00 29.55 626 HIS A C 1
ATOM 1617 O O . HIS A 1 202 ? -8.496 52.860 -1.210 1.00 29.18 626 HIS A O 1
ATOM 1624 N N . ASP A 1 203 ? -9.606 53.523 -3.083 1.00 30.32 627 ASP A N 1
ATOM 1625 C CA . ASP A 1 203 ? -9.756 54.971 -2.810 1.00 31.36 627 ASP A CA 1
ATOM 1626 C C . ASP A 1 203 ? -11.126 55.551 -2.900 1.00 31.51 627 ASP A C 1
ATOM 1627 O O . ASP A 1 203 ? -11.992 55.015 -3.577 1.00 31.97 627 ASP A O 1
ATOM 1632 N N . HIS A 1 204 ? -11.269 56.747 -2.348 1.00 31.73 628 HIS A N 1
ATOM 1633 C CA . HIS A 1 204 ? -12.500 57.505 -2.492 1.00 31.97 628 HIS A CA 1
ATOM 1634 C C . HIS A 1 204 ? -12.601 58.111 -3.910 1.00 32.17 628 HIS A C 1
ATOM 1635 O O . HIS A 1 204 ? -13.663 58.528 -4.321 1.00 32.19 628 HIS A O 1
ATOM 1642 N N . THR A 1 205 ? -11.499 58.139 -4.659 1.00 32.65 629 THR A N 1
ATOM 1643 C CA . THR A 1 205 ? -11.540 58.514 -6.078 1.00 32.29 629 THR A CA 1
ATOM 1644 C C . THR A 1 205 ? -12.024 57.344 -6.947 1.00 32.43 629 THR A C 1
ATOM 1645 O O . THR A 1 205 ? -12.124 57.492 -8.159 1.00 32.23 629 THR A O 1
ATOM 1649 N N . GLY A 1 206 ? -12.264 56.173 -6.351 1.00 32.32 630 GLY A N 1
ATOM 1650 C CA . GLY A 1 206 ? -12.755 55.019 -7.105 1.00 32.29 630 GLY A CA 1
ATOM 1651 C C . GLY A 1 206 ? -11.692 54.128 -7.744 1.00 32.45 630 GLY A C 1
ATOM 1652 O O . GLY A 1 206 ? -12.015 53.175 -8.476 1.00 32.85 630 GLY A O 1
ATOM 1653 N N . LEU A 1 207 ? -10.428 54.436 -7.484 1.00 32.23 631 LEU A N 1
ATOM 1654 C CA . LEU A 1 207 ? -9.318 53.626 -7.949 1.00 32.51 631 LEU A CA 1
ATOM 1655 C C . LEU A 1 207 ? -9.272 52.370 -7.082 1.00 32.43 631 LEU A C 1
ATOM 1656 O O . LEU A 1 207 ? -9.416 52.460 -5.846 1.00 32.02 631 LEU A O 1
ATOM 1661 N N . ALA A 1 208 ? -9.090 51.210 -7.715 1.00 32.50 632 ALA A N 1
ATOM 1662 C CA . ALA A 1 208 ? -8.961 49.930 -6.997 1.00 33.17 632 ALA A CA 1
ATOM 1663 C C . ALA A 1 208 ? -7.999 48.960 -7.686 1.00 34.01 632 ALA A C 1
ATOM 1664 O O . ALA A 1 208 ? -7.938 48.920 -8.908 1.00 34.52 632 ALA A O 1
ATOM 1666 N N . LYS A 1 209 ? -7.258 48.175 -6.906 1.00 34.81 633 LYS A N 1
ATOM 1667 C CA . LYS A 1 209 ? -6.285 47.197 -7.444 1.00 35.64 633 LYS A CA 1
ATOM 1668 C C . LYS A 1 209 ? -6.049 46.045 -6.473 1.00 35.05 633 LYS A C 1
ATOM 1669 O O . LYS A 1 209 ? -6.329 46.177 -5.274 1.00 34.98 633 LYS A O 1
ATOM 1675 N N . VAL A 1 210 ? -5.559 44.918 -6.996 1.00 34.66 634 VAL A N 1
ATOM 1676 C CA . VAL A 1 210 ? -5.197 43.744 -6.182 1.00 33.60 634 VAL A CA 1
ATOM 1677 C C . VAL A 1 210 ? -3.828 43.298 -6.618 1.00 33.60 634 VAL A C 1
ATOM 1678 O O . VAL A 1 210 ? -3.522 43.252 -7.804 1.00 32.99 634 VAL A O 1
ATOM 1682 N N . TRP A 1 211 ? -2.966 42.988 -5.661 1.00 34.29 635 TRP A N 1
ATOM 1683 C CA . TRP A 1 211 ? -1.630 42.491 -6.039 1.00 34.28 635 TRP A CA 1
ATOM 1684 C C . TRP A 1 211 ? -1.428 41.188 -5.328 1.00 33.63 635 TRP A C 1
ATOM 1685 O O . TRP A 1 211 ? -2.027 41.016 -4.271 1.00 34.10 635 TRP A O 1
ATOM 1696 N N . MET A 1 212 ? -0.621 40.290 -5.912 1.00 32.94 636 MET A N 1
ATOM 1697 C CA . MET A 1 212 ? -0.032 39.140 -5.209 1.00 32.67 636 MET A CA 1
ATOM 1698 C C . MET A 1 212 ? 1.231 39.588 -4.502 1.00 32.07 636 MET A C 1
ATOM 1699 O O . MET A 1 212 ? 2.099 40.229 -5.121 1.00 32.60 636 MET A O 1
ATOM 1704 N N . ILE A 1 213 ? 1.358 39.243 -3.226 1.00 32.18 637 ILE A N 1
ATOM 1705 C CA . ILE A 1 213 ? 2.566 39.561 -2.445 1.00 32.39 637 ILE A CA 1
ATOM 1706 C C . ILE A 1 213 ? 3.008 38.408 -1.535 1.00 33.45 637 ILE A C 1
ATOM 1707 O O . ILE A 1 213 ? 2.231 37.449 -1.221 1.00 33.06 637 ILE A O 1
ATOM 1712 N N . ASP A 1 214 ? 4.253 38.538 -1.077 1.00 33.68 638 ASP A N 1
ATOM 1713 C CA . ASP A 1 214 ? 4.840 37.639 -0.113 1.00 33.24 638 ASP A CA 1
ATOM 1714 C C . ASP A 1 214 ? 5.198 36.300 -0.738 1.00 33.28 638 ASP A C 1
ATOM 1715 O O . ASP A 1 214 ? 4.447 35.336 -0.624 1.00 33.47 638 ASP A O 1
ATOM 1720 N N . PHE A 1 215 ? 6.379 36.235 -1.344 1.00 32.69 639 PHE A N 1
ATOM 1721 C CA . PHE A 1 215 ? 6.819 35.036 -2.022 1.00 32.33 639 PHE A CA 1
ATOM 1722 C C . PHE A 1 215 ? 7.936 34.337 -1.289 1.00 32.06 639 PHE A C 1
ATOM 1723 O O . PHE A 1 215 ? 8.728 33.625 -1.907 1.00 32.46 639 PHE A O 1
ATOM 1731 N N . GLY A 1 216 ? 7.976 34.511 0.031 1.00 32.22 640 GLY A N 1
ATOM 1732 C CA . GLY A 1 216 ? 8.994 33.872 0.887 1.00 31.33 640 GLY A CA 1
ATOM 1733 C C . GLY A 1 216 ? 8.956 32.351 0.927 1.00 31.10 640 GLY A C 1
ATOM 1734 O O . GLY A 1 216 ? 9.917 31.718 1.382 1.00 32.01 640 GLY A O 1
ATOM 1735 N N . LYS A 1 217 ? 7.856 31.744 0.483 1.00 31.19 641 LYS A N 1
ATOM 1736 C CA . LYS A 1 217 ? 7.738 30.264 0.480 1.00 30.64 641 LYS A CA 1
ATOM 1737 C C . LYS A 1 217 ? 7.012 29.795 -0.764 1.00 30.80 641 LYS A C 1
ATOM 1738 O O . LYS A 1 217 ? 6.186 28.905 -0.702 1.00 30.99 641 LYS A O 1
ATOM 1744 N N . THR A 1 218 ? 7.295 30.441 -1.884 1.00 31.07 642 THR A N 1
ATOM 1745 C CA . THR A 1 218 ? 6.910 29.948 -3.188 1.00 30.85 642 THR A CA 1
ATOM 1746 C C . THR A 1 218 ? 8.100 29.184 -3.731 1.00 31.04 642 THR A C 1
ATOM 1747 O O . THR A 1 218 ? 9.146 29.785 -3.970 1.00 30.89 642 THR A O 1
ATOM 1751 N N . VAL A 1 219 ? 7.913 27.871 -3.922 1.00 31.33 643 VAL A N 1
ATOM 1752 C CA . VAL A 1 219 ? 8.986 26.891 -4.176 1.00 32.64 643 VAL A CA 1
ATOM 1753 C C . VAL A 1 219 ? 8.883 26.236 -5.557 1.00 33.41 643 VAL A C 1
ATOM 1754 O O . VAL A 1 219 ? 7.789 25.882 -5.983 1.00 34.00 643 VAL A O 1
ATOM 1758 N N . ALA A 1 220 ? 10.010 26.046 -6.242 1.00 33.98 644 ALA A N 1
ATOM 1759 C CA . ALA A 1 220 ? 10.001 25.398 -7.554 1.00 34.77 644 ALA A CA 1
ATOM 1760 C C . ALA A 1 220 ? 9.804 23.889 -7.431 1.00 35.53 644 ALA A C 1
ATOM 1761 O O . ALA A 1 220 ? 10.478 23.233 -6.629 1.00 35.51 644 ALA A O 1
ATOM 1763 N N . LEU A 1 221 ? 8.883 23.345 -8.229 1.00 36.24 645 LEU A N 1
ATOM 1764 C CA . LEU A 1 221 ? 8.731 21.884 -8.376 1.00 36.68 645 LEU A CA 1
ATOM 1765 C C . LEU A 1 221 ? 9.795 21.321 -9.308 1.00 36.61 645 LEU A C 1
ATOM 1766 O O . LEU A 1 221 ? 10.221 22.036 -10.211 1.00 36.66 645 LEU A O 1
ATOM 1771 N N . PRO A 1 222 ? 10.215 20.044 -9.106 1.00 36.59 646 PRO A N 1
ATOM 1772 C CA . PRO A 1 222 ? 11.142 19.366 -10.027 1.00 36.88 646 PRO A CA 1
ATOM 1773 C C . PRO A 1 222 ? 10.631 19.230 -11.473 1.00 37.16 646 PRO A C 1
ATOM 1774 O O . PRO A 1 222 ? 9.447 18.976 -11.693 1.00 37.04 646 PRO A O 1
ATOM 1778 N N . ASP A 1 223 ? 11.557 19.376 -12.423 1.00 37.58 647 ASP A N 1
ATOM 1779 C CA . ASP A 1 223 ? 11.336 19.374 -13.897 1.00 37.78 647 ASP A CA 1
ATOM 1780 C C . ASP A 1 223 ? 10.010 18.870 -14.481 1.00 37.74 647 ASP A C 1
ATOM 1781 O O . ASP A 1 223 ? 9.587 17.728 -14.210 1.00 37.37 647 ASP A O 1
ATOM 1786 N N . HIS A 1 224 ? 9.401 19.729 -15.312 1.00 37.51 648 HIS A N 1
ATOM 1787 C CA . HIS A 1 224 ? 8.223 19.394 -16.128 1.00 37.37 648 HIS A CA 1
ATOM 1788 C C . HIS A 1 224 ? 6.975 19.203 -15.275 1.00 36.75 648 HIS A C 1
ATOM 1789 O O . HIS A 1 224 ? 5.893 18.943 -15.802 1.00 36.62 648 HIS A O 1
ATOM 1796 N N . GLN A 1 225 ? 7.127 19.322 -13.961 1.00 36.15 649 GLN A N 1
ATOM 1797 C CA . GLN A 1 225 ? 6.049 18.938 -13.055 1.00 35.88 649 GLN A CA 1
ATOM 1798 C C . GLN A 1 225 ? 5.140 20.097 -12.705 1.00 34.84 649 GLN A C 1
ATOM 1799 O O . GLN A 1 225 ? 5.599 21.198 -12.428 1.00 34.70 649 GLN A O 1
ATOM 1805 N N . THR A 1 226 ? 3.841 19.834 -12.715 1.00 33.95 650 THR A N 1
ATOM 1806 C CA . THR A 1 226 ? 2.857 20.892 -12.559 1.00 33.08 650 THR A CA 1
ATOM 1807 C C . THR A 1 226 ? 1.874 20.653 -11.403 1.00 32.37 650 THR A C 1
ATOM 1808 O O . THR A 1 226 ? 1.740 19.541 -10.885 1.00 31.66 650 THR A O 1
ATOM 1812 N N . LEU A 1 227 ? 1.202 21.720 -10.989 1.00 31.63 651 LEU A N 1
ATOM 1813 C CA . LEU A 1 227 ? 0.116 21.603 -10.019 1.00 31.10 651 LEU A CA 1
ATOM 1814 C C . LEU A 1 227 ? -1.184 22.102 -10.605 1.00 30.67 651 LEU A C 1
ATOM 1815 O O . LEU A 1 227 ? -1.186 23.000 -11.434 1.00 30.62 651 LEU A O 1
ATOM 1820 N N . SER A 1 228 ? -2.297 21.536 -10.163 1.00 30.38 652 SER A N 1
ATOM 1821 C CA . SER A 1 228 ? -3.595 22.062 -10.565 1.00 30.31 652 SER A CA 1
ATOM 1822 C C . SER A 1 228 ? -3.952 23.290 -9.727 1.00 30.00 652 SER A C 1
ATOM 1823 O O . SER A 1 228 ? -4.696 24.145 -10.180 1.00 30.02 652 SER A O 1
ATOM 1826 N N . HIS A 1 229 ? -3.419 23.357 -8.509 1.00 29.54 653 HIS A N 1
ATOM 1827 C CA . HIS A 1 229 ? -3.812 24.360 -7.515 1.00 29.36 653 HIS A CA 1
ATOM 1828 C C . HIS A 1 229 ? -5.299 24.336 -7.145 1.00 29.98 653 HIS A C 1
ATOM 1829 O O . HIS A 1 229 ? -5.822 25.296 -6.537 1.00 30.15 653 HIS A O 1
ATOM 1836 N N . ARG A 1 230 ? -5.974 23.248 -7.511 1.00 30.21 654 ARG A N 1
ATOM 1837 C CA . ARG A 1 230 ? -7.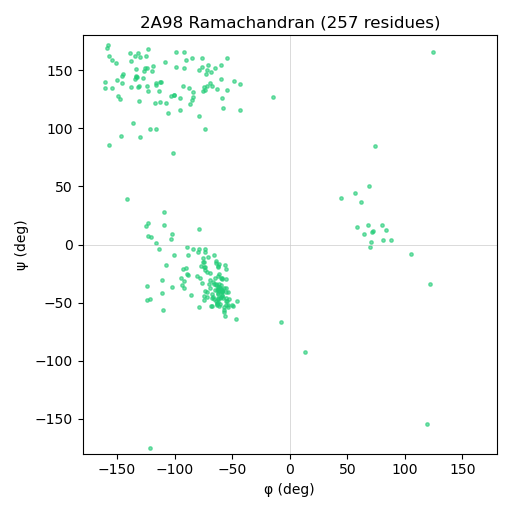386 23.063 -7.152 1.00 30.71 654 ARG A CA 1
ATOM 1838 C C . ARG A 1 230 ? -7.616 21.778 -6.336 1.00 30.77 654 ARG A C 1
ATOM 1839 O O . ARG A 1 230 ? -8.315 21.789 -5.316 1.00 30.48 654 ARG A O 1
ATOM 1847 N N . LEU A 1 231 ? -7.021 20.684 -6.815 1.00 30.75 655 LEU A N 1
ATOM 1848 C CA . LEU A 1 231 ? -6.987 19.406 -6.118 1.00 30.97 655 LEU A CA 1
ATOM 1849 C C . LEU A 1 231 ? -6.575 19.533 -4.662 1.00 30.93 655 LEU A C 1
ATOM 1850 O O . LEU A 1 231 ? -5.701 20.337 -4.321 1.00 31.70 655 LEU A O 1
ATOM 1855 N N . PRO A 1 232 ? -7.226 18.762 -3.786 1.00 30.73 656 PRO A N 1
ATOM 1856 C CA . PRO A 1 232 ? -6.957 18.930 -2.357 1.00 30.72 656 PRO A CA 1
ATOM 1857 C C . PRO A 1 232 ? -5.581 18.383 -1.922 1.00 30.34 656 PRO A C 1
ATOM 1858 O O . PRO A 1 232 ? -5.101 17.392 -2.458 1.00 29.79 656 PRO A O 1
ATOM 1862 N N . TRP A 1 233 ? -4.974 19.034 -0.940 1.00 30.72 657 TRP A N 1
ATOM 1863 C CA . TRP A 1 233 ? -3.655 18.661 -0.484 1.00 31.15 657 TRP A CA 1
ATOM 1864 C C . TRP A 1 233 ? -3.628 17.326 0.245 1.00 31.92 657 TRP A C 1
ATOM 1865 O O . TRP A 1 233 ? -4.525 17.028 1.049 1.00 32.09 657 TRP A O 1
ATOM 1876 N N . ALA A 1 234 ? -2.590 16.534 -0.048 1.00 32.32 658 ALA A N 1
ATOM 1877 C CA . ALA A 1 234 ? -2.261 15.301 0.687 1.00 32.70 658 ALA A CA 1
ATOM 1878 C C . ALA A 1 234 ? -0.732 15.151 0.716 1.00 33.10 658 ALA A C 1
ATOM 1879 O O . ALA A 1 234 ? -0.051 15.426 -0.294 1.00 33.36 658 ALA A O 1
ATOM 1881 N N . GLU A 1 235 ? -0.186 14.741 1.861 1.00 32.88 659 GLU A N 1
ATOM 1882 C CA . GLU A 1 235 ? 1.265 14.774 2.027 1.00 32.97 659 GLU A CA 1
ATOM 1883 C C . GLU A 1 235 ? 1.940 13.938 0.940 1.00 32.64 659 GLU A C 1
ATOM 1884 O O . GLU A 1 235 ? 1.727 12.739 0.833 1.00 32.10 659 GLU A O 1
ATOM 1890 N N . GLY A 1 236 ? 2.735 14.609 0.120 1.00 32.68 660 GLY A N 1
ATOM 1891 C CA . GLY A 1 236 ? 3.302 13.990 -1.053 1.00 32.36 660 GLY A CA 1
ATOM 1892 C C . GLY A 1 236 ? 2.918 14.734 -2.312 1.00 32.50 660 GLY A C 1
ATOM 1893 O O . GLY A 1 236 ? 3.727 14.804 -3.230 1.00 32.54 660 GLY A O 1
ATOM 1894 N N . ASN A 1 237 ? 1.705 15.304 -2.359 1.00 32.36 661 ASN A N 1
ATOM 1895 C CA . ASN A 1 237 ? 1.176 15.853 -3.620 1.00 32.57 661 ASN A CA 1
ATOM 1896 C C . ASN A 1 237 ? 1.497 17.317 -3.888 1.00 32.99 661 ASN A C 1
ATOM 1897 O O . ASN A 1 237 ? 1.455 17.783 -5.031 1.00 33.25 661 ASN A O 1
ATOM 1902 N N . ARG A 1 238 ? 1.825 18.029 -2.816 1.00 33.22 662 ARG A N 1
ATOM 1903 C CA . ARG A 1 238 ? 2.227 19.437 -2.857 1.00 33.35 662 ARG A CA 1
ATOM 1904 C C . ARG A 1 238 ? 1.148 20.413 -3.325 1.00 33.12 662 ARG A C 1
ATOM 1905 O O . ARG A 1 238 ? 1.426 21.597 -3.509 1.00 32.89 662 ARG A O 1
ATOM 1913 N N . GLU A 1 239 ? -0.087 19.935 -3.476 1.00 33.25 663 GLU A N 1
ATOM 1914 C CA . GLU A 1 239 ? -1.201 20.819 -3.838 1.00 32.97 663 GLU A CA 1
ATOM 1915 C C . GLU A 1 239 ? -1.417 21.932 -2.810 1.00 33.59 663 GLU A C 1
ATOM 1916 O O . GLU A 1 239 ? -1.091 21.767 -1.628 1.00 33.73 663 GLU A O 1
ATOM 1922 N N . ASP A 1 240 ? -2.011 23.029 -3.303 1.00 34.05 664 ASP A N 1
ATOM 1923 C CA . ASP A 1 240 ? -2.010 24.395 -2.752 1.00 33.59 664 ASP A CA 1
ATOM 1924 C C . ASP A 1 240 ? -3.346 24.855 -2.230 1.00 34.01 664 ASP A C 1
ATOM 1925 O O . ASP A 1 240 ? -3.432 25.591 -1.232 1.00 34.41 664 ASP A O 1
ATOM 1930 N N . GLY A 1 241 ? -4.379 24.522 -3.002 1.00 33.75 665 GLY A N 1
ATOM 1931 C CA . GLY A 1 241 ? -5.691 25.121 -2.852 1.00 32.85 665 GLY A CA 1
ATOM 1932 C C . GLY A 1 241 ? -5.696 26.578 -3.230 1.00 32.56 665 GLY A C 1
ATOM 1933 O O . GLY A 1 241 ? -6.643 27.294 -2.880 1.00 33.07 665 GLY A O 1
ATOM 1934 N N . TYR A 1 242 ? -4.670 27.040 -3.945 1.00 31.89 666 TYR A N 1
ATOM 1935 C CA . TYR A 1 242 ? -4.607 28.471 -4.253 1.00 31.58 666 TYR A CA 1
ATOM 1936 C C . TYR A 1 242 ? -5.802 28.846 -5.110 1.00 31.53 666 TYR A C 1
ATOM 1937 O O . TYR A 1 242 ? -6.543 29.766 -4.771 1.00 32.26 666 TYR A O 1
ATOM 1946 N N . LEU A 1 243 ? -6.015 28.113 -6.197 1.00 30.89 667 LEU A N 1
ATOM 1947 C CA . LEU A 1 243 ? -7.087 28.440 -7.101 1.00 30.13 667 LEU A CA 1
ATOM 1948 C C . LEU A 1 243 ? -8.460 28.074 -6.520 1.00 30.06 667 LEU A C 1
ATOM 1949 O O . LEU A 1 243 ? -9.486 28.623 -6.942 1.00 30.31 667 LEU A O 1
ATOM 1954 N N . TRP A 1 244 ? -8.485 27.192 -5.531 1.00 29.86 668 TRP A N 1
ATOM 1955 C CA . TRP A 1 244 ? -9.736 26.859 -4.817 1.00 30.26 668 TRP A CA 1
ATOM 1956 C C . TRP A 1 244 ? -10.141 28.097 -4.046 1.00 30.84 668 TRP A C 1
ATOM 1957 O O . TRP A 1 244 ? -11.286 28.504 -4.084 1.00 30.21 668 TRP A O 1
ATOM 1968 N N . GLY A 1 245 ? -9.153 28.696 -3.368 1.00 32.16 669 GLY A N 1
ATOM 1969 C CA . GLY A 1 245 ? -9.296 29.964 -2.635 1.00 32.45 669 GLY A CA 1
ATOM 1970 C C . GLY A 1 245 ? -9.796 31.049 -3.562 1.00 33.08 669 GLY A C 1
ATOM 1971 O O . GLY A 1 245 ? -10.921 31.590 -3.352 1.00 33.48 669 GLY A O 1
ATOM 1972 N N . LEU A 1 246 ? -9.005 31.352 -4.603 1.00 32.06 670 LEU A N 1
ATOM 1973 C CA . LEU A 1 246 ? -9.428 32.352 -5.588 1.00 32.47 670 LEU A CA 1
ATOM 1974 C C . LEU A 1 246 ? -10.885 32.140 -6.148 1.00 33.56 670 LEU A C 1
ATOM 1975 O O . LEU A 1 246 ? -11.700 33.080 -6.114 1.00 33.85 670 LEU A O 1
ATOM 1980 N N . ASP A 1 247 ? -11.200 30.933 -6.649 1.00 33.14 671 ASP A N 1
ATOM 1981 C CA . ASP A 1 247 ? -12.565 30.617 -7.107 1.00 33.55 671 ASP A CA 1
ATOM 1982 C C . ASP A 1 247 ? -13.616 30.993 -6.059 1.00 33.51 671 ASP A C 1
ATOM 1983 O O . ASP A 1 247 ? -14.569 31.705 -6.390 1.00 33.50 671 ASP A O 1
ATOM 1988 N N . ASN A 1 248 ? -13.436 30.522 -4.816 1.00 33.33 672 ASN A N 1
ATOM 1989 C CA . ASN A 1 248 ? -14.333 30.854 -3.715 1.00 33.69 672 ASN A CA 1
ATOM 1990 C C . ASN A 1 248 ? -14.409 32.368 -3.479 1.00 34.22 672 ASN A C 1
ATOM 1991 O O . ASN A 1 248 ? -15.497 32.897 -3.301 1.00 35.33 672 ASN A O 1
ATOM 1996 N N . MET A 1 249 ? -13.274 33.064 -3.502 1.00 33.73 673 MET A N 1
ATOM 1997 C CA . MET A 1 249 ? -13.261 34.507 -3.312 1.00 33.84 673 MET A CA 1
ATOM 1998 C C . MET A 1 249 ? -14.062 35.275 -4.375 1.00 33.54 673 MET A C 1
ATOM 1999 O O . MET A 1 249 ? -14.897 36.130 -4.032 1.00 34.75 673 MET A O 1
ATOM 2004 N N . ILE A 1 250 ? -13.790 34.992 -5.645 1.00 32.48 674 ILE A N 1
ATOM 2005 C CA . ILE A 1 250 ? -14.528 35.541 -6.762 1.00 32.13 674 ILE A CA 1
ATOM 2006 C C . ILE A 1 250 ? -16.036 35.278 -6.619 1.00 32.45 674 ILE A C 1
ATOM 2007 O O . ILE A 1 250 ? -16.859 36.187 -6.729 1.00 32.52 674 ILE A O 1
ATOM 2012 N N . CYS A 1 251 ? -16.391 34.036 -6.322 1.00 32.71 675 CYS A N 1
ATOM 2013 C CA . CYS A 1 251 ? -17.776 33.666 -6.112 1.00 31.73 675 CYS A CA 1
ATOM 2014 C C . CYS A 1 251 ? -18.424 34.537 -5.034 1.00 31.41 675 CYS A C 1
ATOM 2015 O O . CYS A 1 251 ? -19.503 35.091 -5.245 1.00 31.71 675 CYS A O 1
ATOM 2018 N N . LEU A 1 252 ? -17.773 34.689 -3.892 1.00 30.22 676 LEU A N 1
ATOM 2019 C CA . LEU A 1 252 ? -18.403 35.436 -2.817 1.00 30.18 676 LEU A CA 1
ATOM 2020 C C . LEU A 1 252 ? -18.546 36.924 -3.147 1.00 30.10 676 LEU A C 1
ATOM 2021 O O . LEU A 1 252 ? -19.591 37.529 -2.846 1.00 29.08 676 LEU A O 1
ATOM 2026 N N . LEU A 1 253 ? -17.489 37.519 -3.734 1.00 29.40 677 LEU A N 1
ATOM 2027 C CA . LEU A 1 253 ? -17.544 38.925 -4.070 1.00 28.90 677 LEU A CA 1
ATOM 2028 C C . LEU A 1 253 ? -18.605 39.163 -5.133 1.00 29.46 677 LEU A C 1
ATOM 2029 O O . LEU A 1 253 ? -19.367 40.131 -5.039 1.00 29.78 677 LEU A O 1
ATOM 2034 N N . GLN A 1 254 ? -18.727 38.272 -6.111 1.00 29.17 678 GLN A N 1
ATOM 2035 C CA . GLN A 1 254 ? -19.833 38.434 -7.056 1.00 29.50 678 GLN A CA 1
ATOM 2036 C C . GLN A 1 254 ? -21.166 38.416 -6.321 1.00 29.31 678 GLN A C 1
ATOM 2037 O O . GLN A 1 254 ? -22.074 39.211 -6.636 1.00 29.50 678 GLN A O 1
ATOM 2043 N N . GLY A 1 255 ? -21.277 37.534 -5.332 1.00 28.52 679 GLY A N 1
ATOM 2044 C CA . GLY A 1 255 ? -22.497 37.445 -4.523 1.00 28.41 679 GLY A CA 1
ATOM 2045 C C . GLY A 1 255 ? -22.806 38.748 -3.824 1.00 28.51 679 GLY A C 1
ATOM 2046 O O . GLY A 1 255 ? -23.957 39.166 -3.762 1.00 28.28 679 GLY A O 1
ATOM 2047 N N . LEU A 1 256 ? -21.770 39.420 -3.328 1.00 29.00 680 LEU A N 1
ATOM 2048 C CA . LEU A 1 256 ? -21.948 40.770 -2.799 1.00 29.44 680 LEU A CA 1
ATOM 2049 C C . LEU A 1 256 ? -22.386 41.757 -3.866 1.00 30.34 680 LEU A C 1
ATOM 2050 O O . LEU A 1 256 ? -23.172 42.667 -3.600 1.00 30.01 680 LEU A O 1
ATOM 2055 N N . ALA A 1 257 ? -21.911 41.559 -5.091 1.00 31.48 681 ALA A N 1
ATOM 2056 C CA . ALA A 1 257 ? -22.159 42.547 -6.121 1.00 32.44 681 ALA A CA 1
ATOM 2057 C C . ALA A 1 257 ? -23.589 42.518 -6.617 1.00 33.10 681 ALA A C 1
ATOM 2058 O O . ALA A 1 257 ? -24.031 43.490 -7.169 1.00 33.51 681 ALA A O 1
ATOM 2060 N N . GLN A 1 258 ? -24.315 41.421 -6.391 1.00 34.42 682 GLN A N 1
ATOM 2061 C CA . GLN A 1 258 ? -25.731 41.275 -6.822 1.00 35.05 682 GLN A CA 1
ATOM 2062 C C . GLN A 1 258 ? -26.707 42.059 -5.953 1.00 35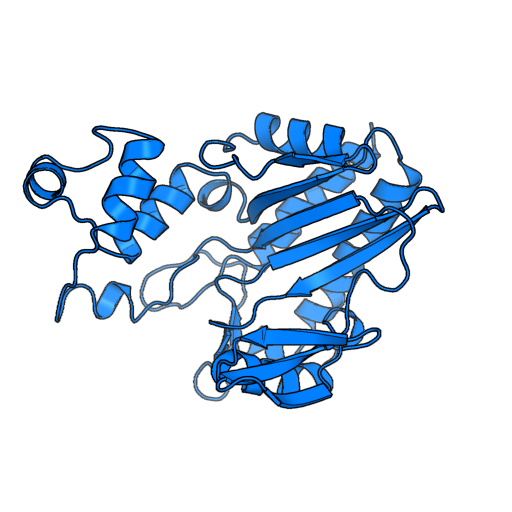.84 682 GLN A C 1
ATOM 2063 O O . GLN A 1 258 ? -27.869 42.250 -6.333 1.00 36.26 682 GLN A O 1
ATOM 2069 N N . SER A 1 259 ? -26.211 42.554 -4.820 1.00 36.84 683 SER A N 1
ATOM 2070 C CA . SER A 1 259 ? -26.989 42.660 -3.559 1.00 37.95 683 SER A CA 1
ATOM 2071 C C . SER A 1 259 ? -28.002 43.805 -3.198 1.00 38.93 683 SER A C 1
ATOM 2072 O O . SER A 1 259 ? -28.310 44.716 -4.022 1.00 39.28 683 SER A O 1
#

Solvent-accessible surface area: 13336 Å² total; per-residue (Å²): 144,121,48,86,91,47,67,200,53,49,108,33,5,39,121,4,0,85,90,0,28,188,15,56,2,138,99,32,5,3,33,35,111,22,96,37,134,93,131,85,102,62,29,0,25,12,55,39,20,68,60,125,24,113,54,28,7,33,1,29,1,43,0,1,28,3,5,4,27,23,77,52,27,60,127,26,149,146,184,71,183,54,85,152,78,9,40,113,96,0,50,89,22,54,96,52,24,8,56,108,126,24,80,101,108,18,9,1,35,48,6,69,7,26,68,20,21,11,80,50,0,1,2,50,75,24,0,2,7,4,41,14,13,104,45,80,107,56,75,79,65,105,115,13,53,126,17,66,42,89,115,87,0,21,131,30,10,84,79,4,12,109,75,51,94,89,3,7,87,90,2,8,45,15,0,62,90,2,62,117,12,1,80,117,0,80,10,5,89,48,8,2,7,1,20,1,3,0,24,6,0,14,5,144,87,12,55,5,93,4,24,7,25,47,4,32,74,3,37,69,17,75,131,175,94,85,18,48,2,90,107,109,70,58,92,59,59,50,12,0,2,1,5,88,0,0,38,39,5,4,83,25,5,68,26,23,15,155,142

Radius of gyration: 18.85 Å; Cα contacts (8 Å, |Δi|>4): 477; chains: 1; bounding box: 51×46×49 Å